Protein AF-A0A7C7CPS0-F1 (afdb_monomer)

Secondary structure (DSSP, 8-state):
---SS-EEEEEE--SS-SHHHHHHHHHHEEEEEEEEEEE--HHHHTSSSHHHHHHHHS-B---STTHHHHHHHHHHHHHHHHHHHTTEEEEEEEEEEETTEEEEEEEEEE-HHHHHTGGGGEEEEEES--HHHHGGGTT-SEEEEETTS---TT-TTEEEEEE-S-SS-HHHHHT--HHHHHHHH---TTT---HHHHHHHHHHHHHHHTTHHHHTTTTT---EEEHHHHHHHHT-SSPPPHHHHHHHHHHTT--EEE--SSSSEEEE---HHHHHHHHTT-

Radius of gyration: 19.71 Å; Cα contacts (8 Å, |Δi|>4): 583; chains: 1; bounding box: 41×65×59 Å

Solvent-accessible surface area (backbone atoms only — not comparable to full-atom values): 14577 Å² total; per-residue (Å²): 134,79,73,95,66,50,42,52,65,51,76,44,79,47,93,28,67,43,68,88,50,49,60,67,50,59,69,45,41,26,66,58,22,41,40,37,42,30,28,44,42,43,51,24,46,23,22,79,32,53,68,62,19,35,75,69,60,65,29,46,41,43,72,56,98,59,13,64,62,50,20,50,21,34,50,49,33,46,51,38,57,49,28,27,79,69,38,14,35,67,44,41,38,42,59,47,62,67,98,64,35,37,38,39,34,26,40,34,33,66,34,59,75,62,17,79,47,51,59,78,41,24,9,34,37,35,44,64,47,52,55,82,78,34,52,87,46,32,83,39,70,52,47,74,45,58,56,87,58,91,71,66,87,85,43,71,46,44,21,28,62,19,38,57,55,53,54,35,29,42,71,63,23,46,63,37,33,45,66,54,47,43,71,76,68,36,79,47,66,91,78,37,77,50,69,68,58,41,52,51,54,39,51,50,56,31,60,77,32,46,41,36,27,57,19,23,71,13,35,79,36,82,43,72,44,48,33,60,57,48,16,66,76,68,68,45,98,58,57,56,57,38,62,54,44,18,52,40,32,39,76,73,75,32,42,38,14,37,36,60,53,96,51,68,19,29,21,27,67,56,45,41,70,53,51,60,54,27,56,76,77,86

Structure (mmCIF, N/CA/C/O backbone):
data_AF-A0A7C7CPS0-F1
#
_entry.id   AF-A0A7C7CPS0-F1
#
loop_
_atom_site.group_PDB
_atom_site.id
_atom_site.type_symbol
_atom_site.label_atom_id
_atom_site.label_alt_id
_atom_site.label_comp_id
_atom_site.label_asym_id
_atom_site.label_entity_id
_atom_site.label_seq_id
_atom_site.pdbx_PDB_ins_code
_atom_site.Cartn_x
_atom_site.Cartn_y
_atom_site.Cartn_z
_atom_site.occupancy
_atom_site.B_iso_or_equiv
_atom_site.auth_seq_id
_atom_site.auth_comp_id
_atom_site.auth_asym_id
_atom_site.auth_atom_id
_atom_site.pdbx_PDB_model_num
ATOM 1 N N . MET A 1 1 ? 7.887 -35.033 4.758 1.00 42.00 1 MET A N 1
ATOM 2 C CA . MET A 1 1 ? 6.565 -35.032 5.415 1.00 42.00 1 MET A CA 1
ATOM 3 C C . MET A 1 1 ? 5.815 -33.818 4.878 1.00 42.00 1 MET A C 1
ATOM 5 O O . MET A 1 1 ? 6.092 -32.711 5.309 1.00 42.00 1 MET A O 1
ATOM 9 N N . ALA A 1 2 ? 4.997 -33.993 3.836 1.00 48.22 2 ALA A N 1
ATOM 10 C CA . ALA A 1 2 ? 4.107 -32.926 3.377 1.00 48.22 2 ALA A CA 1
ATOM 11 C C . ALA A 1 2 ? 2.977 -32.797 4.407 1.00 48.22 2 ALA A C 1
ATOM 13 O O . ALA A 1 2 ? 2.462 -33.820 4.864 1.00 48.22 2 ALA A O 1
ATOM 14 N N . LEU A 1 3 ? 2.651 -31.574 4.827 1.00 56.81 3 LEU A N 1
ATOM 15 C CA . LEU A 1 3 ? 1.575 -31.312 5.786 1.00 56.81 3 LEU A CA 1
ATOM 16 C C . LEU A 1 3 ? 0.282 -32.003 5.318 1.00 56.81 3 LEU A C 1
ATOM 18 O O . LEU A 1 3 ? -0.087 -31.900 4.149 1.00 56.81 3 LEU A O 1
ATOM 22 N N . SER A 1 4 ? -0.415 -32.704 6.219 1.00 62.84 4 SER A N 1
ATOM 23 C CA . SER A 1 4 ? -1.666 -33.409 5.892 1.00 62.84 4 SER A CA 1
ATOM 24 C C . SER A 1 4 ? -2.799 -32.451 5.492 1.00 62.84 4 SER A C 1
ATOM 26 O O . SER A 1 4 ? -3.738 -32.858 4.807 1.00 62.84 4 SER A O 1
ATOM 28 N N . ARG A 1 5 ? -2.700 -31.175 5.898 1.00 76.44 5 ARG A N 1
ATOM 29 C CA . ARG A 1 5 ? -3.542 -30.037 5.498 1.00 76.44 5 ARG A CA 1
ATOM 30 C C . ARG A 1 5 ? -2.700 -28.753 5.515 1.00 76.44 5 ARG A C 1
ATOM 32 O O . ARG A 1 5 ? -1.841 -28.610 6.375 1.00 76.44 5 ARG A O 1
ATOM 39 N N . GLY A 1 6 ? -2.941 -27.835 4.577 1.00 89.12 6 GLY A N 1
ATOM 40 C CA . GLY A 1 6 ? -2.275 -26.523 4.564 1.00 89.12 6 GLY A CA 1
ATOM 41 C C . GLY A 1 6 ? -2.864 -25.546 5.589 1.00 89.12 6 GLY A C 1
ATOM 42 O O . GLY A 1 6 ? -4.001 -25.732 6.032 1.00 89.12 6 GLY A O 1
ATOM 43 N N . TRP A 1 7 ? -2.114 -24.495 5.927 1.00 95.81 7 TRP A N 1
ATOM 44 C CA . TRP A 1 7 ? -2.523 -23.451 6.877 1.00 95.81 7 TRP A CA 1
ATOM 45 C C . TRP A 1 7 ? -3.501 -22.450 6.253 1.00 95.81 7 TRP A C 1
ATOM 47 O O . TRP A 1 7 ? -3.287 -21.999 5.127 1.00 95.81 7 TRP A O 1
ATOM 57 N N . GLN A 1 8 ?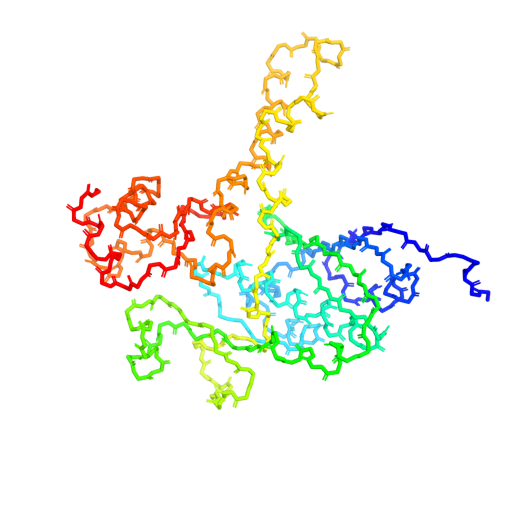 -4.572 -22.100 6.971 1.00 96.38 8 GLN A N 1
ATOM 58 C CA . GLN A 1 8 ? -5.561 -21.105 6.526 1.00 96.38 8 GLN A CA 1
ATOM 59 C C . GLN A 1 8 ? -5.152 -19.669 6.864 1.00 96.38 8 GLN A C 1
ATOM 61 O O . GLN A 1 8 ? -5.654 -18.747 6.232 1.00 96.38 8 GLN A O 1
ATOM 66 N N . TRP A 1 9 ? -4.268 -19.479 7.841 1.00 97.88 9 TRP A N 1
ATOM 67 C CA . TRP A 1 9 ? -3.761 -18.176 8.254 1.00 97.88 9 TRP A CA 1
ATOM 68 C C . TRP A 1 9 ? -2.301 -18.321 8.672 1.00 97.88 9 TRP A C 1
ATOM 70 O O . TRP A 1 9 ? -1.986 -19.216 9.457 1.00 97.88 9 TRP A O 1
ATOM 80 N N . VAL A 1 10 ? -1.417 -17.475 8.149 1.00 98.31 10 VAL A N 1
ATOM 81 C CA . VAL A 1 10 ? -0.007 -17.404 8.564 1.00 98.31 10 VAL A CA 1
ATOM 82 C C . VAL A 1 10 ? 0.406 -15.942 8.676 1.00 98.31 10 VAL A C 1
ATOM 84 O O . VAL A 1 10 ? 0.047 -15.148 7.811 1.00 98.31 10 VAL A O 1
ATOM 87 N N . ASP A 1 11 ? 1.171 -15.610 9.716 1.00 98.31 11 ASP A N 1
ATOM 88 C CA . ASP A 1 11 ? 1.782 -14.292 9.905 1.00 98.31 11 ASP A CA 1
ATOM 89 C C . ASP A 1 11 ? 3.311 -14.401 9.852 1.00 98.31 11 ASP A C 1
ATOM 91 O O . ASP A 1 11 ? 3.912 -15.212 10.561 1.00 98.31 11 ASP A O 1
ATOM 95 N N . ILE A 1 12 ? 3.929 -13.638 8.946 1.00 98.19 12 ILE A N 1
ATOM 96 C CA . ILE A 1 12 ? 5.378 -13.535 8.780 1.00 98.19 12 ILE A CA 1
ATOM 97 C C . ILE A 1 12 ? 5.821 -12.204 9.379 1.00 98.19 12 ILE A C 1
ATOM 99 O O . ILE A 1 12 ? 5.764 -11.176 8.704 1.00 98.19 12 ILE A O 1
ATOM 103 N N . ASP A 1 13 ? 6.343 -12.249 10.605 1.00 97.06 13 ASP A N 1
ATOM 104 C CA . ASP A 1 13 ? 6.840 -11.071 11.324 1.00 97.06 13 ASP A CA 1
ATOM 105 C C . ASP A 1 13 ? 8.314 -11.221 11.744 1.00 97.06 13 ASP A C 1
ATOM 107 O O . ASP A 1 13 ? 8.624 -11.610 12.874 1.00 97.06 13 ASP A O 1
ATOM 111 N N . PRO A 1 14 ? 9.265 -11.009 10.817 1.00 96.88 14 PRO A N 1
ATOM 112 C CA . PRO A 1 14 ? 10.680 -11.149 11.094 1.00 96.88 14 PRO A CA 1
ATOM 113 C C . PRO A 1 14 ? 11.335 -9.801 11.404 1.00 96.88 14 PRO A C 1
ATOM 115 O O . PRO A 1 14 ? 10.913 -8.737 10.950 1.00 96.88 14 PRO A O 1
ATOM 118 N N . PHE A 1 15 ? 12.500 -9.851 12.050 1.00 95.81 15 PHE A N 1
ATOM 119 C CA . PHE A 1 15 ? 13.403 -8.705 12.057 1.00 95.81 15 PHE A CA 1
ATOM 120 C C . PHE A 1 15 ? 14.009 -8.496 10.660 1.00 95.81 15 PHE A C 1
ATOM 122 O O . PHE A 1 15 ? 14.850 -9.267 10.194 1.00 95.81 15 PHE A O 1
ATOM 129 N N . GLY A 1 16 ? 13.608 -7.415 9.997 1.00 96.06 16 GLY A N 1
ATOM 130 C CA . GLY A 1 16 ? 14.104 -6.994 8.696 1.00 96.06 16 GLY A CA 1
ATOM 131 C C . GLY A 1 16 ? 13.196 -7.442 7.557 1.00 96.06 16 GLY A C 1
ATOM 132 O O . GLY A 1 16 ? 12.046 -7.024 7.470 1.00 96.06 16 GLY A O 1
ATOM 133 N N . SER A 1 17 ? 13.748 -8.227 6.632 1.00 97.75 17 SER A N 1
ATOM 134 C CA . SER A 1 17 ? 13.069 -8.593 5.385 1.00 97.75 17 SER A CA 1
ATOM 135 C C . SER A 1 17 ? 12.314 -9.922 5.514 1.00 97.75 17 SER A C 1
ATOM 137 O O . SER A 1 17 ? 12.917 -10.898 5.968 1.00 97.75 17 SER A O 1
ATOM 139 N N . PRO A 1 18 ? 11.065 -10.022 5.023 1.00 98.19 18 PRO A N 1
ATOM 140 C CA . PRO A 1 18 ? 10.305 -11.272 5.010 1.00 98.19 18 PRO A 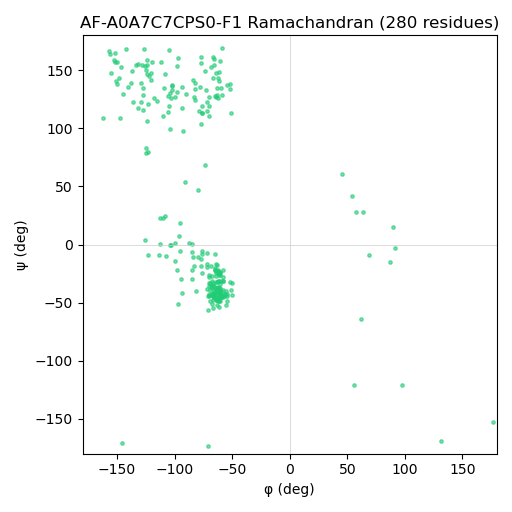CA 1
ATOM 141 C C . PRO A 1 18 ? 10.688 -12.215 3.865 1.00 98.19 18 PRO A C 1
ATOM 143 O O . PRO A 1 18 ? 10.283 -13.377 3.861 1.00 98.19 18 PRO A O 1
ATOM 146 N N . ILE A 1 19 ? 11.484 -11.743 2.896 1.00 98.31 19 ILE A N 1
ATOM 147 C CA . ILE A 1 19 ? 11.827 -12.477 1.668 1.00 98.31 19 ILE A CA 1
ATOM 148 C C . ILE A 1 19 ? 12.319 -13.917 1.916 1.00 98.31 19 ILE A C 1
ATOM 150 O O . ILE A 1 19 ? 11.842 -14.805 1.208 1.00 98.31 19 ILE A O 1
ATOM 154 N N . PRO A 1 20 ? 13.192 -14.207 2.907 1.00 98.12 20 PRO A N 1
ATOM 155 C CA . PRO A 1 20 ? 13.663 -15.574 3.152 1.00 98.12 20 PRO A CA 1
ATOM 156 C C . PRO A 1 20 ? 12.565 -16.576 3.540 1.00 98.12 20 PRO A C 1
ATOM 158 O O . PRO A 1 20 ? 12.753 -17.777 3.372 1.00 98.12 20 PRO A O 1
ATOM 161 N N . PHE A 1 21 ? 11.429 -16.101 4.059 1.00 98.38 21 PHE A N 1
ATOM 162 C CA . PHE A 1 21 ? 10.345 -16.946 4.572 1.00 98.38 21 PHE A CA 1
ATOM 163 C C . PHE A 1 21 ? 9.215 -17.148 3.560 1.00 98.38 21 PHE A C 1
ATOM 165 O O . PHE A 1 21 ? 8.472 -18.126 3.664 1.00 98.38 21 PHE A O 1
ATOM 172 N N . LEU A 1 22 ? 9.090 -16.247 2.577 1.00 98.06 22 LEU A N 1
ATOM 173 C CA . LEU A 1 22 ? 7.951 -16.216 1.658 1.00 98.06 22 LEU A CA 1
ATOM 174 C C . LEU A 1 22 ? 7.746 -17.535 0.913 1.00 98.06 22 LEU A C 1
ATOM 176 O O . LEU A 1 22 ? 6.606 -17.966 0.784 1.00 98.06 22 LEU A O 1
ATOM 180 N N . ASP A 1 23 ? 8.811 -18.175 0.424 1.00 97.88 23 ASP A N 1
ATOM 181 C CA . ASP A 1 23 ? 8.677 -19.390 -0.388 1.00 97.88 23 ASP A CA 1
ATOM 182 C C . ASP A 1 23 ? 8.141 -20.569 0.438 1.00 97.88 23 ASP A C 1
ATOM 184 O O . ASP A 1 23 ? 7.109 -21.151 0.103 1.00 97.88 23 ASP A O 1
ATOM 188 N N . SER A 1 24 ? 8.771 -20.847 1.584 1.00 97.12 24 SER A N 1
ATOM 189 C CA . SER A 1 24 ? 8.359 -21.913 2.505 1.00 97.12 24 SER A CA 1
ATOM 190 C C . SER A 1 24 ? 6.937 -21.709 3.028 1.00 97.12 24 SER A C 1
ATOM 192 O O . SER A 1 24 ? 6.144 -22.653 3.069 1.00 97.12 24 SER A O 1
ATOM 194 N N . VAL A 1 25 ? 6.586 -20.472 3.399 1.00 97.50 25 VAL A N 1
ATOM 195 C CA . VAL A 1 25 ? 5.227 -20.158 3.849 1.00 97.50 25 VAL A CA 1
ATOM 196 C C . VAL A 1 25 ? 4.241 -20.370 2.713 1.00 97.50 25 VAL A C 1
ATOM 198 O O . VAL A 1 25 ? 3.259 -21.084 2.913 1.00 97.50 25 VAL A O 1
ATOM 201 N N . MET A 1 26 ? 4.527 -19.861 1.511 1.00 97.38 26 MET A N 1
ATOM 202 C CA . MET A 1 26 ? 3.656 -20.021 0.349 1.00 97.38 26 MET A CA 1
ATOM 203 C C . MET A 1 26 ? 3.399 -21.496 0.023 1.00 97.38 26 MET A C 1
ATOM 205 O O . MET A 1 26 ? 2.256 -21.851 -0.263 1.00 97.38 26 MET A O 1
ATOM 209 N N . GLN A 1 27 ? 4.399 -22.376 0.136 1.00 96.00 27 GLN A N 1
ATOM 210 C CA . GLN A 1 27 ? 4.220 -23.829 -0.018 1.00 96.00 27 GLN A CA 1
ATOM 211 C C . GLN A 1 27 ? 3.286 -24.426 1.048 1.00 96.00 27 GLN A C 1
ATOM 213 O O . GLN A 1 27 ? 2.484 -25.309 0.745 1.00 96.00 27 GLN A O 1
ATOM 218 N N . SER A 1 28 ? 3.360 -23.929 2.285 1.00 95.75 28 SER A N 1
ATOM 219 C CA . SER A 1 28 ? 2.592 -24.440 3.429 1.00 95.75 28 SER A CA 1
ATOM 220 C C . SER A 1 28 ? 1.116 -24.009 3.457 1.00 95.75 28 SER A C 1
ATOM 222 O O . SER A 1 28 ? 0.302 -24.632 4.147 1.00 95.75 28 SER A O 1
ATOM 224 N N . LEU A 1 29 ? 0.751 -22.953 2.719 1.00 97.06 29 LEU A N 1
ATOM 225 C CA . LEU A 1 29 ? -0.610 -22.409 2.721 1.00 97.06 29 LEU A CA 1
ATOM 226 C C . LEU A 1 29 ? -1.629 -23.373 2.104 1.00 97.06 29 LEU A C 1
ATOM 228 O O . LEU A 1 29 ? -1.379 -24.014 1.076 1.00 97.06 29 LEU A O 1
ATOM 232 N N . ALA A 1 30 ? -2.829 -23.387 2.687 1.00 95.25 30 ALA A N 1
ATOM 233 C CA . ALA A 1 30 ? -4.011 -24.020 2.119 1.00 95.25 30 ALA A CA 1
ATOM 234 C C . ALA A 1 30 ? -4.375 -23.429 0.742 1.00 95.25 30 ALA A C 1
ATOM 236 O O . ALA A 1 30 ? -3.869 -22.393 0.312 1.00 95.25 30 ALA A O 1
ATOM 237 N N . ARG A 1 31 ? -5.306 -24.083 0.030 1.00 93.06 31 ARG A N 1
ATOM 238 C CA . ARG A 1 31 ? -5.786 -23.615 -1.291 1.00 93.06 31 ARG A CA 1
ATOM 239 C C . ARG A 1 31 ? -6.435 -22.230 -1.247 1.00 93.06 31 ARG A C 1
ATOM 241 O O . ARG A 1 31 ? -6.484 -21.576 -2.285 1.00 93.06 31 ARG A O 1
ATOM 248 N N . LYS A 1 32 ? -6.972 -21.853 -0.086 1.00 95.88 32 LYS A N 1
ATOM 249 C CA . LYS A 1 32 ? -7.480 -20.530 0.269 1.00 95.88 32 LYS A CA 1
ATOM 250 C C . LYS A 1 32 ? -6.966 -20.228 1.671 1.00 95.88 32 LYS A C 1
ATOM 252 O O . LYS A 1 32 ? -7.201 -21.038 2.569 1.00 95.88 32 LYS A O 1
ATOM 257 N N . ALA A 1 33 ? -6.248 -19.129 1.830 1.00 97.88 33 ALA A N 1
ATOM 258 C CA . ALA A 1 33 ? -5.652 -18.732 3.096 1.00 97.88 33 ALA A CA 1
ATOM 259 C C . ALA A 1 33 ? -5.517 -17.209 3.176 1.00 97.88 33 ALA A C 1
ATOM 261 O O . ALA A 1 33 ? -5.593 -16.530 2.153 1.00 97.88 33 ALA A O 1
ATOM 262 N N . VAL A 1 34 ? -5.288 -16.691 4.375 1.00 98.50 34 VAL A N 1
ATOM 263 C CA . VAL A 1 34 ? -4.805 -15.332 4.616 1.00 98.50 34 VAL A CA 1
ATOM 264 C C . VAL A 1 34 ? -3.319 -15.408 4.946 1.00 98.50 34 VAL A C 1
ATOM 266 O O . VAL A 1 34 ? -2.873 -16.296 5.676 1.00 98.50 34 VAL A O 1
ATOM 269 N N . LEU A 1 35 ? -2.548 -14.505 4.359 1.00 98.69 35 LEU A N 1
ATOM 270 C CA . LEU A 1 35 ? -1.134 -14.330 4.632 1.00 98.69 35 LEU A CA 1
ATOM 271 C C . LEU A 1 35 ? -0.906 -12.888 5.079 1.00 98.69 35 LEU A C 1
ATOM 273 O O . LEU A 1 35 ? -1.182 -11.953 4.330 1.00 98.69 35 LEU A O 1
ATOM 277 N N . GLU A 1 36 ? -0.375 -12.737 6.281 1.00 98.50 36 GLU A N 1
ATOM 278 C CA . GLU A 1 36 ? 0.115 -11.475 6.820 1.00 98.50 36 GLU A CA 1
ATOM 279 C C . GLU A 1 36 ? 1.632 -11.426 6.618 1.00 98.50 36 GLU A C 1
ATOM 281 O O . GLU A 1 36 ? 2.337 -12.402 6.894 1.00 98.50 36 GLU A O 1
ATOM 286 N N . VAL A 1 37 ? 2.142 -10.318 6.084 1.00 98.62 37 VAL A N 1
ATOM 287 C CA . VAL A 1 37 ? 3.576 -10.133 5.848 1.00 98.62 37 VAL A CA 1
ATOM 288 C C . VAL A 1 37 ? 4.013 -8.782 6.383 1.00 98.62 37 VAL A C 1
ATOM 290 O O . VAL A 1 37 ? 3.608 -7.743 5.859 1.00 98.62 37 VAL A O 1
ATOM 293 N N . THR A 1 38 ? 4.906 -8.812 7.364 1.00 98.25 38 THR A N 1
ATOM 294 C CA . THR A 1 38 ? 5.561 -7.634 7.924 1.00 98.25 38 THR A CA 1
ATOM 295 C C . THR A 1 38 ? 6.986 -7.509 7.386 1.00 98.25 38 THR A C 1
ATOM 297 O O . THR A 1 38 ? 7.737 -8.481 7.283 1.00 98.25 38 THR A O 1
ATOM 300 N N . ALA A 1 39 ? 7.375 -6.287 7.032 1.00 98.12 39 ALA A N 1
ATOM 301 C CA . ALA A 1 39 ? 8.735 -5.923 6.667 1.00 98.12 39 ALA A CA 1
ATOM 302 C C . ALA A 1 39 ? 9.193 -4.727 7.508 1.00 98.12 39 ALA A C 1
ATOM 304 O O . ALA A 1 39 ? 8.660 -3.622 7.379 1.00 98.12 39 ALA A O 1
ATOM 305 N N . THR A 1 40 ? 10.211 -4.929 8.347 1.00 96.75 40 THR A N 1
ATOM 306 C CA . THR A 1 40 ? 10.815 -3.853 9.153 1.00 96.75 40 THR A CA 1
ATOM 307 C C . THR A 1 40 ? 12.046 -3.236 8.483 1.00 96.75 40 THR A C 1
ATOM 309 O O . THR A 1 40 ? 12.561 -2.213 8.932 1.00 96.75 40 THR A O 1
ATOM 312 N N . ASP A 1 41 ? 12.505 -3.776 7.344 1.00 96.38 41 ASP A N 1
ATOM 313 C CA . ASP A 1 41 ? 13.573 -3.185 6.527 1.00 96.38 41 ASP A CA 1
ATOM 314 C C . ASP A 1 41 ? 13.082 -2.031 5.631 1.00 96.38 41 ASP A C 1
ATOM 316 O O . ASP A 1 41 ? 13.441 -1.929 4.456 1.00 96.38 41 ASP A O 1
ATOM 320 N N . VAL A 1 42 ? 12.304 -1.114 6.219 1.00 95.94 42 VAL A N 1
ATOM 321 C CA . VAL A 1 42 ? 11.644 0.022 5.551 1.00 95.94 42 VAL A CA 1
ATOM 322 C C . VAL A 1 42 ? 12.623 0.842 4.710 1.00 95.94 42 VAL A C 1
ATOM 324 O O . VAL A 1 42 ? 12.293 1.213 3.591 1.00 95.94 42 VAL A O 1
ATOM 327 N N . ALA A 1 43 ? 13.854 1.058 5.187 1.00 96.44 43 ALA A N 1
ATOM 328 C CA . ALA A 1 43 ? 14.884 1.790 4.445 1.00 96.44 43 ALA A CA 1
ATOM 329 C C . ALA A 1 43 ? 15.216 1.166 3.076 1.00 96.44 43 ALA A C 1
ATOM 331 O O . ALA A 1 43 ? 15.576 1.888 2.148 1.00 96.44 43 ALA A O 1
ATOM 332 N N . ALA A 1 44 ? 15.109 -0.159 2.930 1.00 97.19 44 ALA A N 1
ATOM 333 C CA . ALA A 1 44 ? 15.220 -0.803 1.628 1.00 97.19 44 ALA A CA 1
ATOM 334 C C . ALA A 1 44 ? 13.981 -0.480 0.783 1.00 97.19 44 ALA A C 1
ATOM 336 O O . ALA A 1 44 ? 14.118 0.105 -0.287 1.00 97.19 44 ALA A O 1
ATOM 337 N N . LEU A 1 45 ? 12.784 -0.790 1.287 1.00 97.38 45 LEU A N 1
ATOM 338 C CA . LEU A 1 45 ? 11.516 -0.660 0.556 1.00 97.38 45 LEU A CA 1
ATOM 339 C C . LEU A 1 45 ? 11.178 0.778 0.121 1.00 97.38 45 LEU A C 1
ATOM 341 O O . LEU A 1 45 ? 10.604 0.962 -0.948 1.00 97.38 45 LEU A O 1
ATOM 345 N N . THR A 1 46 ? 11.585 1.797 0.882 1.00 96.19 46 THR A N 1
ATOM 346 C CA . THR A 1 46 ? 11.388 3.218 0.532 1.00 96.19 46 THR A CA 1
ATOM 347 C C . THR A 1 46 ? 12.469 3.788 -0.390 1.00 96.19 46 THR A C 1
ATOM 349 O O . THR A 1 46 ? 12.354 4.924 -0.845 1.00 96.19 46 THR A O 1
ATOM 352 N N . GLY A 1 47 ? 13.525 3.023 -0.686 1.00 95.81 47 GLY A N 1
ATOM 353 C CA . GLY A 1 47 ? 14.601 3.432 -1.593 1.00 95.81 47 GLY A CA 1
ATOM 354 C C . GLY A 1 47 ? 15.797 4.125 -0.938 1.00 95.81 47 GLY A C 1
ATOM 355 O O . GLY A 1 47 ? 16.790 4.362 -1.623 1.00 95.81 47 GLY A O 1
ATOM 356 N N . SER A 1 48 ? 15.777 4.379 0.376 1.00 96.38 48 SER A N 1
ATOM 357 C CA . SER A 1 48 ? 16.932 4.933 1.112 1.00 96.38 48 SER A CA 1
ATOM 358 C C . SER A 1 48 ? 18.160 4.011 1.092 1.00 96.38 48 SER A C 1
ATOM 360 O O . SER A 1 48 ? 19.291 4.460 1.254 1.00 96.38 48 SER A O 1
ATOM 362 N N . SER A 1 49 ? 17.955 2.706 0.898 1.00 97.25 49 SER A N 1
ATOM 363 C CA . SER A 1 49 ? 18.993 1.677 0.782 1.00 97.25 49 SER A CA 1
ATOM 364 C C . SER A 1 49 ? 18.834 0.889 -0.529 1.00 97.25 49 SER A C 1
ATOM 366 O O . SER A 1 49 ? 18.340 -0.244 -0.519 1.00 97.25 49 SER A O 1
ATOM 368 N N . PRO A 1 50 ? 19.275 1.447 -1.674 1.00 96.19 50 PRO A N 1
ATOM 369 C CA . PRO A 1 50 ? 18.983 0.894 -3.000 1.00 96.19 50 PRO A CA 1
ATOM 370 C C . PRO A 1 50 ? 19.648 -0.463 -3.269 1.00 96.19 50 PRO A C 1
ATOM 372 O O . PRO A 1 50 ? 19.083 -1.304 -3.965 1.00 96.19 50 PRO A O 1
ATOM 375 N N . ALA A 1 51 ? 20.830 -0.725 -2.702 1.00 97.56 51 ALA A N 1
ATOM 376 C CA . ALA A 1 51 ? 21.507 -2.007 -2.896 1.00 97.56 51 ALA A CA 1
ATOM 377 C C . ALA A 1 51 ? 20.781 -3.175 -2.184 1.00 97.56 51 ALA A C 1
ATOM 379 O O . ALA A 1 51 ? 20.529 -4.190 -2.838 1.00 97.56 51 ALA A O 1
ATOM 380 N N . PRO A 1 52 ? 20.391 -3.071 -0.894 1.00 97.81 52 PRO A N 1
ATOM 381 C CA . PRO A 1 52 ? 19.479 -4.034 -0.271 1.00 97.81 52 PRO A CA 1
ATOM 382 C C . PRO A 1 52 ? 18.133 -4.168 -0.986 1.00 97.81 52 PRO A C 1
ATOM 384 O O . PRO A 1 52 ? 17.686 -5.297 -1.184 1.00 97.81 52 PRO A O 1
ATOM 387 N N . LEU A 1 53 ? 17.528 -3.051 -1.411 1.00 98.25 53 LEU A N 1
ATOM 388 C CA . LEU A 1 53 ? 16.268 -3.055 -2.158 1.00 98.25 53 LEU A CA 1
ATOM 389 C C . LEU A 1 53 ? 16.362 -3.933 -3.410 1.00 98.25 53 LEU A C 1
ATOM 391 O O . LEU A 1 53 ? 15.564 -4.853 -3.587 1.00 98.25 53 LEU A O 1
ATOM 395 N N . MET A 1 54 ? 17.386 -3.700 -4.233 1.00 97.81 54 MET A N 1
ATOM 396 C CA . MET A 1 54 ? 17.609 -4.463 -5.457 1.00 97.81 54 MET A CA 1
ATOM 397 C C . MET A 1 54 ? 17.855 -5.949 -5.169 1.00 97.81 54 MET A C 1
ATOM 399 O O . MET A 1 54 ? 17.247 -6.801 -5.808 1.00 97.81 54 MET A O 1
ATOM 403 N N . ARG A 1 55 ? 18.709 -6.286 -4.190 1.00 98.06 55 ARG A N 1
ATOM 404 C CA . ARG A 1 55 ? 19.047 -7.692 -3.891 1.00 98.06 55 ARG A CA 1
ATOM 405 C C . ARG A 1 55 ? 17.879 -8.503 -3.331 1.00 98.06 55 ARG A C 1
ATOM 407 O O . ARG A 1 55 ? 17.818 -9.700 -3.583 1.00 98.06 55 ARG A O 1
ATOM 414 N N . ARG A 1 56 ? 17.009 -7.885 -2.527 1.00 97.94 56 ARG A N 1
ATOM 415 C CA . ARG A 1 56 ? 15.922 -8.584 -1.819 1.00 97.94 56 ARG A CA 1
ATOM 416 C C . ARG A 1 56 ? 14.611 -8.568 -2.597 1.00 97.94 56 ARG A C 1
ATOM 418 O O . ARG A 1 56 ? 13.932 -9.585 -2.652 1.00 97.94 56 ARG A O 1
ATOM 425 N N . TYR A 1 57 ? 14.271 -7.429 -3.196 1.00 98.44 57 TYR A N 1
ATOM 426 C CA . TYR A 1 57 ? 12.964 -7.199 -3.814 1.00 98.44 57 TYR A CA 1
ATOM 427 C C . TYR A 1 57 ? 13.036 -7.047 -5.342 1.00 98.44 57 TYR A C 1
ATOM 429 O O . TYR A 1 57 ? 11.999 -7.025 -5.999 1.00 98.44 57 TYR A O 1
ATOM 437 N N . GLY A 1 58 ? 14.235 -6.945 -5.932 1.00 97.56 58 GLY A N 1
ATOM 438 C CA . GLY A 1 58 ? 14.394 -6.812 -7.385 1.00 97.56 58 GLY A CA 1
ATOM 439 C C . GLY A 1 58 ? 13.794 -5.521 -7.951 1.00 97.56 58 GLY A C 1
ATOM 440 O O . GLY A 1 58 ? 13.355 -5.504 -9.100 1.00 97.56 58 GLY A O 1
ATOM 441 N N . ALA A 1 59 ? 13.735 -4.462 -7.140 1.00 97.88 59 ALA A N 1
ATOM 442 C CA . ALA A 1 59 ? 13.067 -3.208 -7.469 1.00 97.88 59 ALA A CA 1
ATOM 443 C C . ALA A 1 59 ? 13.989 -1.993 -7.285 1.00 97.88 59 ALA A C 1
ATOM 445 O O . ALA A 1 59 ? 15.078 -2.075 -6.712 1.00 97.88 59 ALA A O 1
ATOM 446 N N . ARG A 1 60 ? 13.535 -0.846 -7.786 1.00 97.31 60 ARG A N 1
ATOM 447 C CA . ARG A 1 60 ? 14.078 0.490 -7.524 1.00 97.31 60 ARG A CA 1
ATOM 448 C C . ARG A 1 60 ? 12.972 1.338 -6.911 1.00 97.31 60 ARG A C 1
ATOM 450 O O . ARG A 1 60 ? 11.807 1.148 -7.243 1.00 97.31 60 ARG A O 1
ATOM 457 N N . ALA A 1 61 ? 13.324 2.267 -6.039 1.00 97.56 61 ALA A N 1
ATOM 458 C CA . ALA A 1 61 ? 12.358 3.171 -5.439 1.00 97.56 61 ALA A CA 1
ATOM 459 C C . ALA A 1 61 ? 12.963 4.563 -5.339 1.00 97.56 61 ALA A C 1
ATOM 461 O O . ALA A 1 61 ? 14.118 4.726 -4.936 1.00 97.56 61 ALA A O 1
ATOM 462 N N . ARG A 1 62 ? 12.166 5.558 -5.707 1.00 96.69 62 ARG A N 1
ATOM 463 C CA . ARG A 1 62 ? 12.443 6.952 -5.415 1.00 96.69 62 ARG A CA 1
ATOM 464 C C . ARG A 1 62 ? 11.968 7.248 -3.997 1.00 96.69 62 ARG A C 1
ATOM 466 O O . ARG A 1 62 ? 10.803 7.027 -3.669 1.00 96.69 62 ARG A O 1
ATOM 473 N N . LEU A 1 63 ? 12.879 7.803 -3.205 1.00 96.56 63 LEU A N 1
ATOM 474 C CA . LEU A 1 63 ? 12.580 8.335 -1.885 1.00 96.56 63 LEU A CA 1
ATOM 475 C C . LEU A 1 63 ? 11.893 9.701 -2.031 1.00 96.56 63 LEU A C 1
ATOM 477 O O . LEU A 1 63 ? 12.541 10.698 -2.351 1.00 96.56 63 LEU A O 1
ATOM 481 N 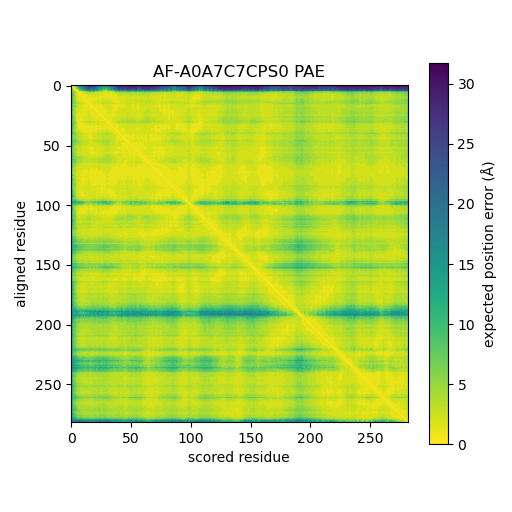N . ASP A 1 64 ? 10.580 9.722 -1.837 1.00 95.12 64 ASP A N 1
ATOM 482 C CA . ASP A 1 64 ? 9.715 10.900 -1.910 1.00 95.12 64 ASP A CA 1
ATOM 483 C C . ASP A 1 64 ? 8.563 10.814 -0.887 1.00 95.12 64 ASP A C 1
ATOM 485 O O . ASP A 1 64 ? 8.561 9.978 0.018 1.00 95.12 64 ASP A O 1
ATOM 489 N N . GLU A 1 65 ? 7.588 11.716 -0.965 1.00 94.00 65 GLU A N 1
ATOM 490 C CA . GLU A 1 65 ? 6.485 11.818 -0.009 1.00 94.00 65 GLU A CA 1
ATOM 491 C C . GLU A 1 65 ? 5.586 10.577 0.063 1.00 94.00 65 GLU A C 1
ATOM 493 O O . GLU A 1 65 ? 5.010 10.307 1.121 1.00 94.00 65 GLU A O 1
ATOM 498 N N . ILE A 1 66 ? 5.518 9.808 -1.024 1.00 95.69 66 ILE A N 1
ATOM 499 C CA . ILE A 1 66 ? 4.728 8.581 -1.164 1.00 95.69 66 ILE A CA 1
ATOM 500 C C . ILE A 1 66 ? 5.626 7.330 -1.189 1.00 95.69 66 ILE A C 1
ATOM 502 O O . ILE A 1 66 ? 5.253 6.275 -1.711 1.00 95.69 66 ILE A O 1
ATOM 506 N N . ALA A 1 67 ? 6.826 7.426 -0.602 1.00 96.56 67 ALA A N 1
ATOM 507 C CA . ALA A 1 67 ? 7.778 6.321 -0.537 1.00 96.56 67 ALA A CA 1
ATOM 508 C C . ALA A 1 67 ? 7.249 5.107 0.243 1.00 96.56 67 ALA A C 1
ATOM 510 O O . ALA A 1 67 ? 7.595 3.981 -0.108 1.00 96.56 67 ALA A O 1
ATOM 511 N N . HIS A 1 68 ? 6.401 5.295 1.264 1.00 97.06 68 HIS A N 1
ATOM 512 C CA . HIS A 1 68 ? 5.808 4.161 1.983 1.00 97.06 68 HIS A CA 1
ATOM 513 C C . HIS A 1 68 ? 4.753 3.438 1.132 1.00 97.06 68 HIS A C 1
ATOM 515 O O . HIS A 1 68 ? 4.759 2.213 1.114 1.00 97.06 68 HIS A O 1
ATOM 521 N N . ASP A 1 69 ? 3.930 4.157 0.351 1.00 97.50 69 ASP A N 1
ATOM 522 C CA . ASP A 1 69 ? 2.996 3.542 -0.616 1.00 97.50 69 ASP A CA 1
ATOM 523 C C . ASP A 1 69 ? 3.775 2.751 -1.683 1.00 97.50 69 ASP A C 1
ATOM 525 O O . ASP A 1 69 ? 3.468 1.593 -1.965 1.00 97.50 69 ASP A O 1
ATOM 529 N N . THR A 1 70 ? 4.889 3.309 -2.174 1.00 98.19 70 THR A N 1
ATOM 530 C CA . THR A 1 70 ? 5.813 2.582 -3.064 1.00 98.19 70 THR A CA 1
ATOM 531 C C . THR A 1 70 ? 6.398 1.340 -2.406 1.00 98.19 70 THR A C 1
ATOM 533 O O . THR A 1 70 ? 6.438 0.282 -3.032 1.00 98.19 70 THR A O 1
ATOM 536 N N . GLY A 1 71 ? 6.814 1.440 -1.144 1.00 98.25 71 GLY A N 1
ATOM 537 C CA . GLY A 1 71 ? 7.322 0.312 -0.373 1.00 98.25 71 GLY A CA 1
ATOM 538 C C . GLY A 1 71 ? 6.289 -0.805 -0.213 1.00 98.25 71 GLY A C 1
ATOM 539 O O . GLY A 1 71 ? 6.619 -1.966 -0.451 1.00 98.25 71 GLY A O 1
ATOM 540 N N . LEU A 1 72 ? 5.033 -0.467 0.104 1.00 98.44 72 LEU A N 1
ATOM 541 C CA . LEU A 1 72 ? 3.924 -1.429 0.173 1.00 98.44 72 LEU A CA 1
ATOM 542 C C . LEU A 1 72 ? 3.706 -2.118 -1.173 1.00 98.44 72 LEU A C 1
ATOM 544 O O . LEU A 1 72 ? 3.611 -3.341 -1.233 1.00 98.44 72 LEU A O 1
ATOM 548 N N . ARG A 1 73 ? 3.708 -1.359 -2.272 1.00 98.69 73 ARG A N 1
ATOM 549 C CA . ARG A 1 73 ? 3.544 -1.910 -3.624 1.00 98.69 73 ARG A CA 1
ATOM 550 C C . ARG A 1 73 ? 4.705 -2.808 -4.047 1.00 98.69 73 ARG A C 1
ATOM 552 O O . ARG A 1 73 ? 4.484 -3.803 -4.735 1.00 98.69 73 ARG A O 1
ATOM 559 N N . ILE A 1 74 ? 5.937 -2.495 -3.647 1.00 98.88 74 ILE A N 1
ATOM 560 C CA . ILE A 1 74 ? 7.101 -3.363 -3.880 1.00 98.88 74 ILE A CA 1
ATOM 561 C C . ILE A 1 74 ? 6.979 -4.650 -3.055 1.00 98.88 74 ILE A C 1
ATOM 563 O O . ILE A 1 74 ? 7.229 -5.736 -3.581 1.00 98.88 74 ILE A O 1
ATOM 567 N N . LEU A 1 75 ? 6.554 -4.556 -1.791 1.00 98.81 75 LEU A N 1
ATOM 568 C CA . LEU A 1 75 ? 6.316 -5.727 -0.950 1.00 98.81 75 LEU A CA 1
ATOM 569 C C . LEU A 1 75 ? 5.219 -6.621 -1.551 1.00 98.81 75 LEU A C 1
ATOM 571 O O . LEU A 1 75 ? 5.456 -7.812 -1.747 1.00 98.81 75 LEU A O 1
ATOM 575 N N . LEU A 1 76 ? 4.078 -6.045 -1.948 1.00 98.88 76 LEU A N 1
ATOM 576 C CA . LEU A 1 76 ? 2.999 -6.749 -2.651 1.00 98.88 76 LEU A CA 1
ATOM 577 C C . LEU A 1 76 ? 3.489 -7.422 -3.936 1.00 98.88 76 LEU A C 1
ATOM 579 O O . LEU A 1 76 ? 3.176 -8.588 -4.158 1.00 98.88 76 LEU A O 1
ATOM 583 N N . ALA A 1 77 ? 4.304 -6.747 -4.754 1.00 98.81 77 ALA A N 1
ATOM 584 C CA . ALA A 1 77 ? 4.875 -7.343 -5.963 1.00 98.81 77 ALA A CA 1
ATOM 585 C C . ALA A 1 77 ? 5.744 -8.570 -5.653 1.00 98.81 77 ALA A C 1
ATOM 587 O O . ALA A 1 77 ? 5.677 -9.577 -6.363 1.00 98.81 77 ALA A O 1
ATOM 588 N N . SER A 1 78 ? 6.538 -8.516 -4.583 1.00 98.69 78 SER A N 1
ATOM 589 C CA . SER A 1 78 ? 7.348 -9.651 -4.133 1.00 98.69 78 SER A CA 1
ATOM 590 C C . SER A 1 78 ? 6.495 -10.817 -3.634 1.00 98.69 78 SER A C 1
ATOM 592 O O . SER A 1 78 ? 6.773 -11.965 -3.992 1.00 98.69 78 SER A O 1
ATOM 594 N N . VAL A 1 79 ? 5.430 -10.547 -2.870 1.00 98.81 79 VAL A N 1
ATOM 595 C CA . VAL A 1 79 ? 4.488 -11.586 -2.423 1.00 98.81 79 VAL A CA 1
ATOM 596 C C . VAL A 1 79 ? 3.727 -12.177 -3.617 1.00 98.81 79 VAL A C 1
ATOM 598 O O . VAL A 1 79 ? 3.647 -13.399 -3.728 1.00 98.81 79 VAL A O 1
ATOM 601 N N . ALA A 1 80 ? 3.248 -11.352 -4.553 1.00 98.75 80 ALA A N 1
ATOM 602 C CA . ALA A 1 80 ? 2.529 -11.782 -5.753 1.00 98.75 80 ALA A CA 1
ATOM 603 C C . ALA A 1 80 ? 3.386 -12.688 -6.642 1.00 98.75 80 ALA A C 1
ATOM 605 O O . ALA A 1 80 ? 2.962 -13.780 -7.018 1.00 98.75 80 ALA A O 1
ATOM 606 N N . ARG A 1 81 ? 4.630 -12.277 -6.928 1.00 98.62 81 ARG A N 1
ATOM 607 C CA . ARG A 1 81 ? 5.589 -13.094 -7.686 1.00 98.62 81 ARG A CA 1
ATOM 608 C C . ARG A 1 81 ? 5.922 -14.396 -6.971 1.00 98.62 81 ARG A C 1
ATOM 610 O O . ARG A 1 81 ? 6.128 -15.407 -7.635 1.00 98.62 81 ARG A O 1
ATOM 617 N N . CYS A 1 82 ? 6.006 -14.382 -5.638 1.00 98.56 82 CYS A N 1
ATOM 618 C CA . CYS A 1 82 ? 6.169 -15.607 -4.864 1.00 98.56 82 CYS A CA 1
ATOM 619 C C . CYS A 1 82 ? 4.959 -16.525 -5.043 1.00 98.56 82 CYS A C 1
ATOM 621 O O . CYS A 1 82 ? 5.131 -17.667 -5.451 1.00 98.56 82 CYS A O 1
ATOM 623 N N . ALA A 1 83 ? 3.745 -16.013 -4.832 1.00 98.56 83 ALA A N 1
ATOM 624 C CA . ALA A 1 83 ? 2.510 -16.775 -4.991 1.00 98.56 83 ALA A CA 1
ATOM 625 C C . ALA A 1 83 ? 2.403 -17.413 -6.383 1.00 98.56 83 ALA A C 1
ATOM 627 O O . ALA A 1 83 ? 2.107 -18.604 -6.481 1.00 98.56 83 ALA A O 1
ATOM 628 N N . ALA A 1 84 ? 2.734 -16.661 -7.436 1.00 98.50 84 ALA A N 1
ATOM 629 C CA . ALA A 1 84 ? 2.652 -17.133 -8.813 1.00 98.50 84 ALA A CA 1
ATOM 630 C C . ALA A 1 84 ? 3.547 -18.353 -9.087 1.00 98.50 84 ALA A C 1
ATOM 632 O O . ALA A 1 84 ? 3.114 -19.280 -9.766 1.00 98.50 84 ALA A O 1
ATOM 633 N N . ARG A 1 85 ? 4.752 -18.420 -8.493 1.00 97.94 85 ARG A N 1
ATOM 634 C CA . ARG A 1 85 ? 5.632 -19.607 -8.586 1.00 97.94 85 ARG A CA 1
ATOM 635 C C . ARG A 1 85 ? 5.036 -20.864 -7.942 1.00 97.94 85 ARG A C 1
ATOM 637 O O . ARG A 1 85 ? 5.510 -21.961 -8.212 1.00 97.94 85 ARG A O 1
ATOM 644 N N . HIS A 1 86 ? 4.021 -20.696 -7.097 1.00 97.44 86 HIS A N 1
ATOM 645 C CA . HIS A 1 86 ? 3.309 -21.756 -6.380 1.00 97.44 86 HIS A CA 1
ATOM 646 C C . HIS A 1 86 ? 1.875 -21.957 -6.900 1.00 97.44 86 HIS A C 1
ATOM 648 O O . HIS A 1 86 ? 1.022 -22.453 -6.158 1.00 97.44 86 HIS A O 1
ATOM 654 N N . ASP A 1 87 ? 1.589 -21.557 -8.146 1.00 97.81 87 ASP A N 1
ATOM 655 C CA . ASP A 1 87 ? 0.264 -21.625 -8.790 1.00 97.81 87 ASP A CA 1
ATOM 656 C C . ASP A 1 87 ? -0.839 -20.869 -8.026 1.00 97.81 87 ASP A C 1
ATOM 658 O O . ASP A 1 87 ? -2.022 -21.243 -8.035 1.00 97.81 87 ASP A O 1
ATOM 662 N N . LYS A 1 88 ? -0.448 -19.833 -7.284 1.00 98.31 88 LYS A N 1
ATOM 663 C CA . LYS A 1 88 ? -1.326 -19.040 -6.426 1.00 98.31 88 LYS A CA 1
ATOM 664 C C . LYS A 1 88 ? -1.329 -17.584 -6.866 1.00 98.31 88 LYS A C 1
ATOM 666 O O . LYS A 1 88 ? -0.387 -17.082 -7.467 1.00 98.31 88 LYS A O 1
ATOM 671 N N . VAL A 1 89 ? -2.398 -16.894 -6.504 1.00 98.31 89 VAL A N 1
ATOM 672 C CA . VAL A 1 89 ? -2.520 -15.444 -6.632 1.00 98.31 89 VAL A CA 1
ATOM 673 C C . VAL A 1 89 ? -2.834 -14.826 -5.287 1.00 98.31 89 VAL A C 1
ATOM 675 O O . VAL A 1 89 ? -3.324 -15.514 -4.384 1.00 98.31 89 VAL A O 1
ATOM 678 N N . ILE A 1 90 ? -2.543 -13.535 -5.178 1.00 98.62 90 ILE A N 1
ATOM 679 C CA . ILE A 1 90 ? -2.879 -12.726 -4.016 1.00 98.62 90 ILE A CA 1
ATOM 680 C C . ILE A 1 90 ? -4.000 -11.749 -4.352 1.00 98.62 90 ILE A C 1
ATOM 682 O O . ILE A 1 90 ? -4.077 -11.238 -5.467 1.00 98.62 90 ILE A O 1
ATOM 686 N N . GLU A 1 91 ? -4.826 -11.473 -3.359 1.00 98.25 91 GLU A N 1
ATOM 687 C CA . GLU A 1 91 ? -5.820 -10.408 -3.338 1.00 98.25 91 GLU A CA 1
ATOM 688 C C . GLU A 1 91 ? -5.511 -9.562 -2.098 1.00 98.25 91 GLU A C 1
ATOM 690 O O . GLU A 1 91 ? -5.690 -10.053 -0.976 1.00 98.25 91 GLU A O 1
ATOM 695 N N . PRO A 1 92 ? -4.954 -8.349 -2.260 1.00 98.38 92 PRO A N 1
ATOM 696 C CA . PRO A 1 92 ? -4.667 -7.473 -1.130 1.00 98.38 92 PRO A CA 1
ATOM 697 C C . PRO A 1 92 ? -5.934 -7.152 -0.338 1.00 98.38 92 PRO A C 1
ATOM 699 O O . PRO A 1 92 ? -6.939 -6.755 -0.913 1.00 98.38 92 PRO A O 1
ATOM 702 N N . LEU A 1 93 ? -5.879 -7.346 0.979 1.00 98.31 93 LEU A N 1
ATOM 703 C CA . LEU A 1 93 ? -6.970 -7.053 1.908 1.00 98.31 93 LEU A CA 1
ATOM 704 C C . LEU A 1 93 ? -6.761 -5.692 2.551 1.00 98.31 93 LEU A C 1
ATOM 706 O O . LEU A 1 93 ? -7.657 -4.859 2.535 1.00 98.31 93 LEU A O 1
ATOM 710 N N . ILE A 1 94 ? -5.568 -5.467 3.097 1.00 96.62 94 ILE A N 1
ATOM 711 C CA . ILE A 1 94 ? -5.163 -4.210 3.719 1.00 96.62 94 ILE A CA 1
ATOM 712 C C . ILE A 1 94 ? -3.645 -4.081 3.549 1.00 96.62 94 ILE A C 1
ATOM 714 O O . ILE A 1 94 ? -2.915 -5.065 3.679 1.00 96.62 94 ILE A O 1
ATOM 718 N N . SER A 1 95 ? -3.162 -2.871 3.276 1.00 96.69 95 SER A N 1
ATOM 719 C CA . SER A 1 95 ? -1.735 -2.543 3.285 1.00 96.69 95 SER A CA 1
ATOM 720 C C . SER A 1 95 ? -1.513 -1.304 4.143 1.00 96.69 95 SER A C 1
ATOM 722 O O . SER A 1 95 ? -2.089 -0.260 3.853 1.00 96.69 95 SER A O 1
ATOM 724 N N . THR A 1 96 ? -0.680 -1.397 5.178 1.00 94.56 96 THR A N 1
ATOM 725 C CA . THR A 1 96 ? -0.442 -0.294 6.118 1.00 94.56 96 THR A CA 1
ATOM 726 C C . THR A 1 96 ? 1.034 -0.075 6.400 1.00 94.56 96 THR A C 1
ATOM 728 O O . THR A 1 96 ? 1.876 -0.969 6.307 1.00 94.56 96 THR A O 1
ATOM 731 N N . TRP A 1 97 ? 1.349 1.157 6.780 1.00 92.56 97 TRP A N 1
ATOM 732 C CA . TRP A 1 97 ? 2.615 1.519 7.392 1.00 92.56 97 TRP A CA 1
ATOM 733 C C . TRP A 1 97 ? 2.333 2.045 8.795 1.00 92.56 97 TRP A C 1
ATOM 735 O O . TRP A 1 97 ? 1.556 2.987 8.943 1.00 92.56 97 TRP A O 1
ATOM 745 N N . ASP A 1 98 ? 2.989 1.476 9.802 1.00 86.00 98 ASP A N 1
ATOM 746 C CA . ASP A 1 98 ? 2.921 1.966 11.180 1.00 86.00 98 ASP A CA 1
ATOM 747 C C . ASP A 1 98 ? 4.331 2.241 11.700 1.00 86.00 98 ASP A C 1
ATOM 749 O O . ASP A 1 98 ? 4.960 1.406 12.355 1.00 86.00 98 ASP A O 1
ATOM 753 N N . SER A 1 99 ? 4.840 3.429 11.360 1.00 83.38 99 SER A N 1
ATOM 754 C CA . SER A 1 99 ? 6.111 4.014 11.815 1.00 83.38 99 SER A CA 1
ATOM 755 C C . SER A 1 99 ? 7.376 3.223 11.441 1.00 83.38 99 SER A C 1
ATOM 757 O O . SER A 1 99 ? 8.229 3.699 10.691 1.00 83.38 99 SER A O 1
ATOM 759 N N . HIS A 1 100 ? 7.519 2.010 11.962 1.00 83.94 100 HIS A N 1
ATOM 760 C CA . HIS A 1 100 ? 8.725 1.187 11.905 1.00 83.94 100 HIS A CA 1
ATOM 761 C C . HIS A 1 100 ? 8.619 -0.004 10.953 1.00 83.94 100 HIS A C 1
ATOM 763 O O . HIS A 1 100 ? 9.630 -0.654 10.687 1.00 83.94 100 HIS A O 1
ATOM 769 N N . HIS A 1 101 ? 7.426 -0.303 10.441 1.00 93.06 101 HIS A N 1
ATOM 770 C CA . HIS A 1 101 ? 7.211 -1.464 9.590 1.00 93.06 101 HIS A CA 1
ATOM 771 C C . HIS A 1 101 ? 6.146 -1.215 8.523 1.00 93.06 101 HIS A C 1
ATOM 773 O O . HIS A 1 101 ? 5.257 -0.377 8.674 1.00 93.06 101 HIS A O 1
ATOM 779 N N . LEU A 1 102 ? 6.284 -1.944 7.420 1.00 97.00 102 LEU A N 1
ATOM 780 C CA . LEU A 1 102 ? 5.284 -2.072 6.369 1.00 97.00 102 LEU A CA 1
ATOM 781 C C . LEU A 1 102 ? 4.596 -3.422 6.550 1.00 97.00 102 LEU A C 1
ATOM 783 O O . LEU A 1 102 ? 5.284 -4.430 6.716 1.00 97.00 102 LEU A O 1
ATOM 787 N N . ARG A 1 103 ? 3.266 -3.447 6.505 1.00 97.19 103 ARG A N 1
ATOM 788 C CA . ARG A 1 103 ? 2.463 -4.660 6.657 1.00 97.19 103 ARG A CA 1
ATOM 789 C C . ARG A 1 103 ? 1.496 -4.800 5.494 1.00 97.19 103 ARG A C 1
ATOM 791 O O . ARG A 1 103 ? 0.843 -3.835 5.105 1.00 97.19 103 ARG A O 1
ATOM 798 N N . VAL A 1 104 ? 1.408 -6.006 4.943 1.00 98.38 104 VAL A N 1
ATOM 799 C CA . VAL A 1 104 ? 0.407 -6.359 3.932 1.00 98.38 104 VAL A CA 1
ATOM 800 C C . VAL A 1 104 ? -0.342 -7.614 4.361 1.00 98.38 104 VAL A C 1
ATOM 802 O O . VAL A 1 104 ? 0.265 -8.634 4.688 1.00 98.38 104 VAL A O 1
ATOM 805 N N . SER A 1 105 ? -1.663 -7.528 4.336 1.00 98.50 105 SER A N 1
ATOM 806 C CA . SER A 1 105 ? -2.597 -8.621 4.584 1.00 98.50 105 SER A CA 1
ATOM 807 C C . SER A 1 105 ? -3.165 -9.039 3.239 1.00 98.50 105 SER A C 1
ATOM 809 O O . SER A 1 105 ? -3.769 -8.220 2.546 1.00 98.50 105 SER A O 1
ATOM 811 N N . VAL A 1 106 ? -2.964 -10.287 2.822 1.00 98.75 106 VAL A N 1
ATOM 812 C CA . VAL A 1 106 ? -3.417 -10.759 1.508 1.00 98.75 106 VAL A CA 1
ATOM 813 C C . VAL A 1 106 ? -4.204 -12.054 1.625 1.00 98.75 106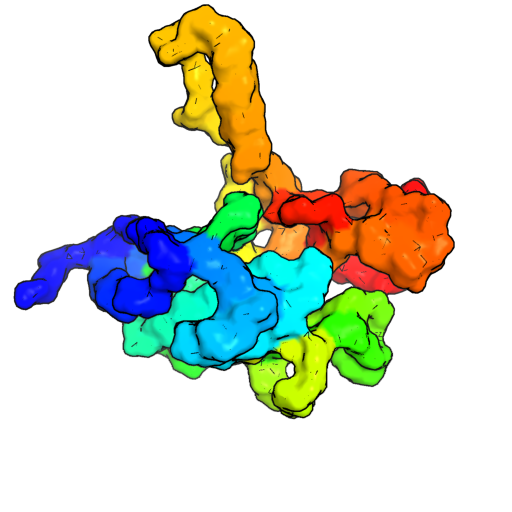 VAL A C 1
ATOM 815 O O . VAL A 1 106 ? -3.824 -12.977 2.346 1.00 98.75 106 VAL A O 1
ATOM 818 N N . ARG A 1 107 ? -5.286 -12.172 0.857 1.00 98.56 107 ARG A N 1
ATOM 819 C CA . ARG A 1 107 ? -5.934 -13.458 0.620 1.00 98.56 107 ARG A CA 1
ATOM 820 C C . ARG A 1 107 ? -5.186 -14.170 -0.495 1.00 98.56 107 ARG A C 1
ATOM 822 O O . ARG A 1 107 ? -5.019 -13.646 -1.589 1.00 98.56 107 ARG A O 1
ATOM 829 N N . VAL A 1 108 ? -4.735 -15.383 -0.218 1.00 98.44 108 VAL A N 1
ATOM 830 C CA . VAL A 1 108 ? -4.040 -16.243 -1.171 1.00 98.44 108 VAL A CA 1
ATOM 831 C C . VAL A 1 108 ? -4.997 -17.320 -1.652 1.00 98.44 108 VAL A C 1
ATOM 833 O O . VAL A 1 108 ? -5.617 -18.015 -0.841 1.00 98.44 108 VAL A O 1
ATOM 836 N N . ARG A 1 109 ? -5.095 -17.513 -2.969 1.00 97.62 109 ARG A N 1
ATOM 837 C CA . ARG A 1 109 ? -5.873 -18.614 -3.555 1.00 97.62 109 ARG A CA 1
ATOM 838 C C . ARG A 1 109 ? -5.146 -19.301 -4.701 1.00 97.62 109 ARG A C 1
ATOM 840 O O . ARG A 1 109 ? -4.402 -18.665 -5.439 1.00 97.62 109 ARG A O 1
ATOM 847 N N . LYS A 1 110 ? -5.397 -20.600 -4.887 1.00 95.88 110 LYS A N 1
ATOM 848 C CA . LYS A 1 110 ? -4.890 -21.349 -6.050 1.00 95.88 110 LYS A CA 1
ATOM 849 C C . LYS A 1 110 ? -5.603 -20.901 -7.333 1.00 95.88 110 LYS A C 1
ATOM 851 O O . LYS A 1 110 ? -6.833 -20.930 -7.376 1.00 95.88 110 LYS A O 1
ATOM 856 N N . SER A 1 111 ? -4.842 -20.528 -8.360 1.00 96.56 111 SER A N 1
ATOM 857 C CA . SER A 1 111 ? -5.341 -20.175 -9.695 1.00 96.56 111 SER A CA 1
ATOM 858 C C . SER A 1 111 ? -4.190 -20.230 -10.697 1.00 96.56 111 SER A C 1
ATOM 860 O O . SER A 1 111 ? -3.315 -19.374 -10.642 1.00 96.56 111 SER A O 1
ATOM 862 N N . LEU A 1 112 ? -4.184 -21.222 -11.592 1.00 96.25 112 LEU A N 1
ATOM 863 C CA . LEU A 1 112 ? -3.119 -21.381 -12.591 1.00 96.25 112 LEU A CA 1
ATOM 864 C C . LEU A 1 112 ? -3.142 -20.226 -13.597 1.00 96.25 112 LEU A C 1
ATOM 866 O O . LEU A 1 112 ? -2.166 -19.493 -13.708 1.00 96.25 112 LEU A O 1
ATOM 870 N N . ASP A 1 113 ? -4.293 -20.004 -14.234 1.00 97.12 113 ASP A N 1
ATOM 871 C CA . ASP A 1 113 ? -4.446 -18.992 -15.285 1.00 97.12 113 ASP A CA 1
ATOM 872 C C . ASP A 1 113 ? -4.103 -17.588 -14.776 1.00 97.12 113 ASP A C 1
ATOM 874 O O . ASP A 1 113 ? -3.343 -16.855 -15.403 1.00 97.12 113 ASP A O 1
ATOM 878 N N . SER A 1 114 ? -4.608 -17.228 -13.589 1.00 95.94 114 SER A N 1
ATOM 879 C CA . SER A 1 114 ? -4.320 -15.924 -12.982 1.00 95.94 114 SER A CA 1
ATOM 880 C C . SER A 1 114 ? -2.859 -15.797 -12.526 1.00 95.94 114 SER A C 1
ATOM 882 O O . SER A 1 114 ? -2.307 -14.702 -12.576 1.00 95.94 114 SER A O 1
ATOM 884 N N . ALA A 1 115 ? -2.222 -16.890 -12.085 1.00 97.12 115 ALA A N 1
ATOM 885 C CA . ALA A 1 115 ? -0.807 -16.883 -11.713 1.00 97.12 115 ALA A CA 1
ATOM 886 C C . ALA A 1 115 ? 0.097 -16.663 -12.936 1.00 97.12 115 ALA A C 1
ATOM 888 O O . ALA A 1 115 ? 1.082 -15.931 -12.841 1.00 97.12 115 ALA A O 1
ATOM 889 N N . SER A 1 116 ? -0.263 -17.224 -14.096 1.00 97.56 116 SER A N 1
ATOM 890 C CA . SER A 1 116 ? 0.479 -17.044 -15.352 1.00 97.56 116 SER A CA 1
ATOM 891 C C . SER A 1 116 ? 0.473 -15.604 -15.876 1.00 97.56 116 SER A C 1
ATOM 893 O O . SER A 1 116 ? 1.354 -15.244 -16.648 1.00 97.56 116 SER A O 1
ATOM 895 N N . ILE A 1 117 ? -0.476 -14.773 -15.437 1.00 97.00 117 ILE A N 1
ATOM 896 C CA . ILE A 1 117 ? -0.605 -13.362 -15.836 1.00 97.00 117 ILE A CA 1
ATOM 897 C C . ILE A 1 117 ? -0.327 -12.393 -14.680 1.00 97.00 117 ILE A C 1
ATOM 899 O O . ILE A 1 117 ? -0.771 -11.247 -14.713 1.00 97.00 117 ILE A O 1
ATOM 903 N N . VAL A 1 118 ? 0.424 -12.821 -13.653 1.00 97.44 118 VAL A N 1
ATOM 904 C CA . VAL A 1 118 ? 0.752 -11.981 -12.483 1.00 97.44 118 VAL A CA 1
ATOM 905 C C . VAL A 1 118 ? 1.341 -10.620 -12.877 1.00 97.44 118 VAL A C 1
ATOM 907 O O . VAL A 1 118 ? 1.078 -9.620 -12.214 1.00 97.44 118 VAL A O 1
ATOM 910 N N . GLU A 1 119 ? 2.081 -10.571 -13.987 1.00 96.69 119 GLU A N 1
ATOM 911 C CA . GLU A 1 119 ? 2.716 -9.368 -14.528 1.00 96.69 119 GLU A CA 1
ATOM 912 C C . GLU A 1 119 ? 1.727 -8.262 -14.909 1.00 96.69 119 GLU A C 1
ATOM 914 O O . GLU A 1 119 ? 2.102 -7.096 -14.851 1.00 96.69 119 GLU A O 1
ATOM 919 N N . GLN A 1 120 ? 0.462 -8.589 -15.201 1.00 97.31 120 GLN A N 1
ATOM 920 C CA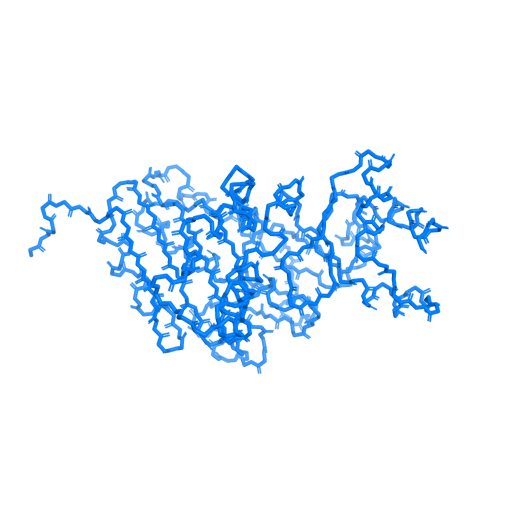 . GLN A 1 120 ? -0.582 -7.591 -15.480 1.00 97.31 120 GLN A C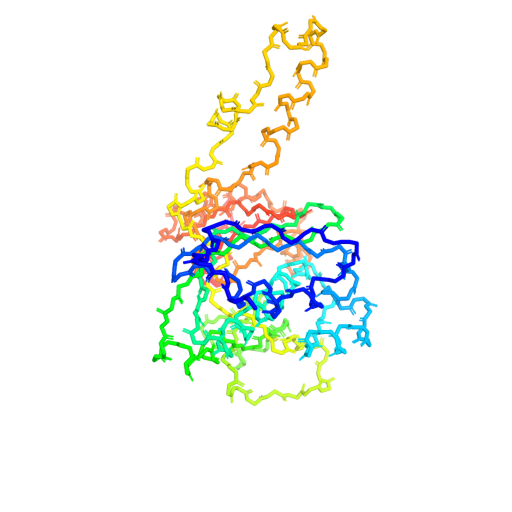A 1
ATOM 921 C C . GLN A 1 120 ? -0.907 -6.708 -14.267 1.00 97.31 120 GLN A C 1
ATOM 923 O O . GLN A 1 120 ? -1.404 -5.599 -14.427 1.00 97.31 120 GLN A O 1
ATOM 928 N N . ASN A 1 121 ? -0.608 -7.182 -13.054 1.00 97.62 121 ASN A N 1
ATOM 929 C CA . ASN A 1 121 ? -0.765 -6.410 -11.819 1.00 97.62 121 ASN A CA 1
ATOM 930 C C . ASN A 1 121 ? 0.541 -5.738 -11.378 1.00 97.62 121 ASN A C 1
ATOM 932 O O . ASN A 1 121 ? 0.631 -5.212 -10.264 1.00 97.62 121 ASN A O 1
ATOM 936 N N . LEU A 1 122 ? 1.578 -5.809 -12.213 1.00 98.56 122 LEU A N 1
ATOM 937 C CA . LEU A 1 122 ? 2.874 -5.211 -11.961 1.00 98.56 122 LEU A CA 1
ATOM 938 C C . LEU A 1 122 ? 3.117 -4.065 -12.937 1.00 98.56 122 LEU A C 1
ATOM 940 O O . LEU A 1 122 ? 2.568 -4.004 -14.035 1.00 98.56 122 LEU A O 1
ATOM 944 N N . GLY A 1 123 ? 4.002 -3.164 -12.540 1.00 98.31 123 GLY A N 1
ATOM 945 C CA . GLY A 1 123 ? 4.372 -2.049 -13.383 1.00 98.31 123 GLY A CA 1
ATOM 946 C C . GLY A 1 123 ? 5.329 -1.092 -12.714 1.00 98.31 123 GLY A C 1
ATOM 947 O O . GLY A 1 123 ? 6.110 -1.476 -11.837 1.00 98.31 123 GLY A O 1
ATOM 948 N N . TRP A 1 124 ? 5.263 0.158 -13.143 1.00 98.38 124 TRP A N 1
ATOM 949 C CA . TRP A 1 124 ? 6.174 1.214 -12.737 1.00 98.38 124 TRP A CA 1
ATOM 950 C C . TRP A 1 124 ? 5.397 2.380 -12.146 1.00 98.38 124 TRP A C 1
ATOM 952 O O . TRP A 1 124 ? 4.295 2.691 -12.588 1.00 98.38 124 TRP A O 1
ATOM 962 N N . ARG A 1 125 ? 5.991 3.062 -11.170 1.00 98.06 125 ARG A N 1
ATOM 963 C CA . ARG A 1 125 ? 5.561 4.397 -10.753 1.00 98.06 125 ARG A CA 1
ATOM 964 C C . ARG A 1 125 ? 6.482 5.422 -11.394 1.00 98.06 125 ARG A C 1
ATOM 966 O O . ARG A 1 125 ? 7.694 5.338 -11.195 1.00 98.06 125 ARG A O 1
ATOM 973 N N . ILE A 1 126 ? 5.916 6.403 -12.086 1.00 97.69 126 ILE A N 1
ATOM 974 C CA . ILE A 1 126 ? 6.651 7.567 -12.593 1.00 97.69 126 ILE A CA 1
ATOM 975 C C . ILE A 1 126 ? 6.281 8.762 -11.717 1.00 97.69 126 ILE A C 1
ATOM 977 O O . ILE A 1 126 ? 5.124 9.171 -11.691 1.00 97.69 126 ILE A O 1
ATOM 981 N N . ALA A 1 127 ? 7.245 9.294 -10.965 1.00 97.06 127 ALA A N 1
ATOM 982 C CA . ALA A 1 127 ? 7.063 10.509 -10.172 1.00 97.06 127 ALA A CA 1
ATOM 983 C C . ALA A 1 127 ? 7.248 11.760 -11.040 1.00 97.06 127 ALA A C 1
ATOM 985 O O . ALA A 1 127 ? 8.185 11.820 -11.832 1.00 97.06 127 ALA A O 1
ATOM 986 N N . ASN A 1 128 ? 6.408 12.777 -10.846 1.00 94.38 128 ASN A N 1
ATOM 987 C CA . ASN A 1 128 ? 6.365 13.993 -11.665 1.00 94.38 128 ASN A CA 1
ATOM 988 C C . ASN A 1 128 ? 6.429 13.671 -13.172 1.00 94.38 128 ASN A C 1
ATOM 990 O O . ASN A 1 128 ? 7.409 14.029 -13.841 1.00 94.38 128 ASN A O 1
ATOM 994 N N . PRO A 1 129 ? 5.440 12.920 -13.688 1.00 95.44 129 PRO A N 1
ATOM 995 C CA . PRO A 1 129 ? 5.379 12.615 -15.107 1.00 95.44 129 PRO A CA 1
ATOM 996 C C . PRO A 1 129 ? 5.176 13.905 -15.909 1.00 95.44 129 PRO A C 1
ATOM 998 O O . PRO A 1 129 ? 4.532 14.850 -15.450 1.00 95.44 129 PRO A O 1
ATOM 1001 N N . SER A 1 130 ? 5.738 13.936 -17.111 1.00 94.19 130 SER A N 1
ATOM 1002 C CA . SER A 1 130 ? 5.363 14.911 -18.133 1.00 94.19 130 SER A CA 1
ATOM 1003 C C . SER A 1 130 ? 3.921 14.679 -18.585 1.00 94.19 130 SER A C 1
ATOM 1005 O O . SER A 1 130 ? 3.403 13.569 -18.461 1.00 94.19 130 SER A O 1
ATOM 1007 N N . ASP A 1 131 ? 3.289 15.692 -19.174 1.00 93.00 131 ASP A N 1
ATOM 1008 C CA . ASP A 1 131 ? 1.915 15.568 -19.683 1.00 93.00 131 ASP A CA 1
ATOM 1009 C C . ASP A 1 131 ? 1.786 14.443 -20.725 1.00 93.00 131 ASP A C 1
ATOM 1011 O O . ASP A 1 131 ? 0.770 13.755 -20.782 1.00 93.00 131 ASP A O 1
ATOM 1015 N N . VAL A 1 132 ? 2.852 14.190 -21.496 1.00 93.38 132 VAL A N 1
ATOM 1016 C CA . VAL A 1 132 ? 2.914 13.084 -22.466 1.00 93.38 132 VAL A CA 1
ATOM 1017 C C . VAL A 1 132 ? 2.934 11.721 -21.771 1.00 93.38 132 VAL A C 1
ATOM 1019 O O . VAL A 1 132 ? 2.238 10.811 -22.204 1.00 93.38 132 VAL A O 1
ATOM 1022 N N . GLU A 1 133 ? 3.716 11.568 -20.698 1.00 94.50 133 GLU A N 1
ATOM 1023 C CA . GLU A 1 133 ? 3.757 10.324 -19.914 1.00 94.50 133 GLU A CA 1
ATOM 1024 C C . GLU A 1 133 ? 2.436 10.088 -19.167 1.00 94.50 133 GLU A C 1
ATOM 1026 O O . GLU A 1 133 ? 2.016 8.946 -19.000 1.00 94.50 133 GLU A O 1
ATOM 1031 N N . ALA A 1 134 ? 1.796 11.161 -18.700 1.00 92.38 134 ALA A N 1
ATOM 1032 C CA . ALA A 1 134 ? 0.622 11.099 -17.842 1.00 92.38 134 ALA A CA 1
ATOM 1033 C C . ALA A 1 134 ? -0.705 10.943 -18.596 1.00 92.38 134 ALA A C 1
ATOM 1035 O O . ALA A 1 134 ? -1.639 10.350 -18.048 1.00 92.38 134 ALA A O 1
ATOM 1036 N N . GLY A 1 135 ? -0.801 11.456 -19.827 1.00 92.12 135 GLY A N 1
ATOM 1037 C CA . GLY A 1 135 ? -2.031 11.426 -20.617 1.00 92.12 135 GLY A CA 1
ATOM 1038 C C . GLY A 1 135 ? -3.196 12.068 -19.861 1.00 92.12 135 GLY A C 1
ATOM 1039 O O . GLY A 1 135 ? -3.113 13.217 -19.437 1.00 92.12 135 GLY A O 1
ATOM 1040 N N . GLU A 1 136 ? -4.267 11.307 -19.636 1.00 88.94 136 GLU A N 1
ATOM 1041 C CA . GLU A 1 136 ? -5.448 11.752 -18.873 1.00 88.94 136 GLU A CA 1
ATOM 1042 C C . GLU A 1 136 ? -5.143 12.079 -17.399 1.00 88.94 136 GLU A C 1
ATOM 1044 O O . GLU A 1 136 ? -5.898 12.801 -16.757 1.00 88.94 136 GLU A O 1
ATOM 1049 N N . ASN A 1 137 ? -4.009 11.604 -16.872 1.00 90.06 137 ASN A N 1
ATOM 1050 C CA . ASN A 1 137 ? -3.534 11.903 -15.520 1.00 90.06 137 ASN A CA 1
ATOM 1051 C C . ASN A 1 137 ? -2.539 13.081 -15.491 1.00 90.06 137 ASN A C 1
ATOM 1053 O O . ASN A 1 137 ? -1.754 13.208 -14.542 1.00 90.06 137 ASN A O 1
ATOM 1057 N N . ALA A 1 138 ? -2.500 13.919 -16.534 1.00 92.19 138 ALA A N 1
ATOM 1058 C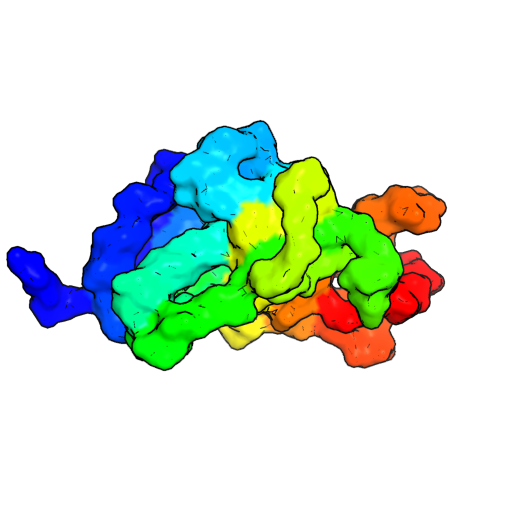 CA . ALA A 1 138 ? -1.659 15.114 -16.559 1.00 92.19 138 ALA A CA 1
ATOM 1059 C C . ALA A 1 138 ? -1.895 15.976 -15.310 1.00 92.19 138 ALA A C 1
ATOM 1061 O O . ALA A 1 138 ? -3.017 16.136 -14.838 1.00 92.19 138 ALA A O 1
ATOM 1062 N N . GLY A 1 139 ? -0.810 16.496 -14.736 1.00 90.19 139 GLY A N 1
ATOM 1063 C CA . GLY A 1 139 ? -0.852 17.279 -13.501 1.00 90.19 139 GLY A CA 1
ATOM 1064 C C . GLY A 1 139 ? -0.769 16.482 -12.192 1.00 90.19 139 GLY A C 1
ATOM 1065 O O . GLY A 1 139 ? -0.411 17.074 -11.172 1.00 90.19 139 GLY A O 1
ATOM 1066 N N . HIS A 1 140 ? -0.969 15.160 -12.192 1.00 92.50 140 HIS A N 1
ATOM 1067 C CA . HIS A 1 140 ? -0.781 14.348 -10.985 1.00 92.50 140 HIS A CA 1
ATOM 1068 C C . HIS A 1 140 ? 0.692 14.313 -10.523 1.00 92.50 140 HIS A C 1
ATOM 1070 O O . HIS A 1 140 ? 1.637 14.507 -11.296 1.00 92.50 140 HIS A O 1
ATOM 1076 N N . GLY A 1 141 ? 0.903 14.078 -9.222 1.00 93.00 141 GLY A N 1
ATOM 1077 C CA . GLY A 1 141 ? 2.242 13.962 -8.625 1.00 93.00 141 GLY A CA 1
ATOM 1078 C C . GLY A 1 141 ? 2.989 12.693 -9.047 1.00 93.00 141 GLY A C 1
ATOM 1079 O O . GLY A 1 141 ? 4.220 12.675 -9.093 1.00 93.00 141 GLY A O 1
ATOM 1080 N N . HIS A 1 142 ? 2.252 11.645 -9.409 1.00 96.00 142 HIS A N 1
ATOM 1081 C CA . HIS A 1 142 ? 2.770 10.390 -9.938 1.00 96.00 142 HIS A CA 1
ATOM 1082 C C . HIS A 1 142 ? 1.704 9.681 -10.772 1.00 96.00 142 HIS A C 1
ATOM 1084 O O . HIS A 1 142 ? 0.515 9.961 -10.649 1.00 96.00 142 HIS A O 1
ATOM 1090 N N . ILE A 1 143 ? 2.145 8.711 -11.566 1.00 96.69 143 ILE A N 1
ATOM 1091 C CA . ILE A 1 143 ? 1.281 7.757 -12.270 1.00 96.69 143 ILE A CA 1
ATOM 1092 C C . ILE A 1 143 ? 1.793 6.336 -12.064 1.00 96.69 143 ILE A C 1
ATOM 1094 O O . ILE A 1 143 ? 2.983 6.126 -11.807 1.00 96.69 143 ILE A O 1
ATOM 1098 N N . LEU A 1 144 ? 0.891 5.367 -12.192 1.00 97.38 144 LEU A N 1
ATOM 1099 C CA . LEU A 1 144 ? 1.211 3.947 -12.276 1.00 97.38 144 LEU A CA 1
ATOM 1100 C C . LEU A 1 144 ? 1.010 3.500 -13.722 1.00 97.38 144 LEU A C 1
ATOM 1102 O O . LEU A 1 144 ? -0.053 3.733 -14.288 1.00 97.38 144 LEU A O 1
ATOM 1106 N N . VAL A 1 145 ? 2.022 2.868 -14.310 1.00 96.81 145 VAL A N 1
ATOM 1107 C CA . VAL A 1 145 ? 1.999 2.408 -15.705 1.00 96.81 145 VAL A CA 1
ATOM 1108 C C . VAL A 1 145 ? 2.300 0.908 -15.783 1.00 96.81 145 VAL A C 1
ATOM 1110 O O . VAL A 1 145 ? 3.026 0.404 -14.919 1.00 96.81 145 VAL A O 1
ATOM 1113 N N . PRO A 1 146 ? 1.766 0.173 -16.775 1.00 97.31 146 PRO A N 1
ATOM 1114 C CA . PRO A 1 146 ? 1.964 -1.273 -16.902 1.00 97.31 146 PRO A CA 1
ATOM 1115 C C . PRO A 1 146 ? 3.433 -1.695 -17.061 1.00 97.31 146 PRO A C 1
ATOM 1117 O O . PRO A 1 146 ? 4.281 -0.908 -17.487 1.00 97.31 146 PRO A O 1
ATOM 1120 N N . LEU A 1 147 ? 3.745 -2.956 -16.738 1.00 97.38 147 LEU A N 1
ATOM 1121 C CA . LEU A 1 147 ? 5.115 -3.488 -16.760 1.00 97.38 147 LEU A CA 1
ATOM 1122 C C . LEU A 1 147 ? 5.802 -3.427 -18.133 1.00 97.38 147 LEU A C 1
ATOM 1124 O O . LEU A 1 147 ? 7.020 -3.252 -18.180 1.00 97.38 147 LEU A O 1
ATOM 1128 N N . ASP A 1 148 ? 5.042 -3.548 -19.220 1.00 96.56 148 ASP A N 1
ATOM 1129 C CA . ASP A 1 148 ? 5.524 -3.481 -20.606 1.00 96.56 148 ASP A CA 1
ATOM 1130 C C . ASP A 1 148 ? 5.843 -2.051 -21.081 1.00 96.56 148 ASP A C 1
ATOM 1132 O O . ASP A 1 148 ? 6.421 -1.870 -22.155 1.00 96.56 148 ASP A O 1
ATOM 1136 N N . THR A 1 149 ? 5.555 -1.035 -20.259 1.00 96.38 149 THR A N 1
ATOM 1137 C CA . THR A 1 149 ? 5.960 0.348 -20.522 1.00 96.38 149 THR A CA 1
ATOM 1138 C C . THR A 1 149 ? 7.484 0.451 -20.567 1.00 96.38 149 THR A C 1
ATOM 1140 O O . THR A 1 149 ? 8.186 0.071 -19.624 1.00 96.38 149 THR A O 1
ATOM 1143 N N . ILE A 1 150 ? 8.012 1.007 -21.660 1.00 94.25 150 ILE A N 1
ATOM 1144 C CA . ILE A 1 150 ? 9.449 1.231 -21.821 1.00 94.25 150 ILE A CA 1
ATOM 1145 C C . ILE A 1 150 ? 9.874 2.378 -20.904 1.00 94.25 150 ILE A C 1
ATOM 1147 O O . ILE A 1 150 ? 9.488 3.526 -21.102 1.00 94.25 150 ILE A O 1
ATOM 1151 N N . VAL A 1 151 ? 10.706 2.055 -19.917 1.00 94.19 151 VAL A N 1
ATOM 1152 C CA . VAL A 1 151 ? 11.233 3.008 -18.936 1.00 94.19 151 VAL A CA 1
ATOM 1153 C C . VAL A 1 151 ? 12.759 3.064 -18.978 1.00 94.19 151 VAL A C 1
ATOM 1155 O O . VAL A 1 151 ? 13.426 2.030 -19.096 1.00 94.19 151 VAL A O 1
ATOM 1158 N N . ASP A 1 152 ? 13.335 4.260 -18.823 1.00 93.75 152 ASP A N 1
ATOM 1159 C CA . ASP A 1 152 ? 14.773 4.387 -18.576 1.00 93.75 152 ASP A CA 1
ATOM 1160 C C . ASP A 1 152 ? 15.076 4.028 -17.120 1.00 93.75 152 ASP A C 1
ATOM 1162 O O . ASP A 1 152 ? 14.733 4.740 -16.180 1.00 93.75 152 ASP A O 1
ATOM 1166 N N . LYS A 1 153 ? 15.786 2.918 -16.920 1.00 86.88 153 LYS A N 1
ATOM 1167 C CA . LYS A 1 153 ? 16.162 2.443 -15.584 1.00 86.88 153 LYS A CA 1
ATOM 1168 C C . LYS A 1 153 ? 17.059 3.440 -14.841 1.00 86.88 153 LYS A C 1
ATOM 1170 O O . LYS A 1 153 ? 17.146 3.349 -13.616 1.00 86.88 153 LYS A O 1
ATOM 1175 N N . ASN A 1 154 ? 17.747 4.343 -15.539 1.00 92.38 154 ASN A N 1
ATOM 1176 C CA . ASN A 1 154 ? 18.592 5.371 -14.931 1.00 92.38 154 ASN A CA 1
ATOM 1177 C C . ASN A 1 154 ? 17.811 6.623 -14.506 1.00 92.38 154 ASN A C 1
ATOM 1179 O O . ASN A 1 154 ? 18.353 7.443 -13.758 1.00 92.38 154 ASN A O 1
ATOM 1183 N N . ASP A 1 155 ? 16.549 6.757 -14.917 1.00 96.19 155 ASP A N 1
ATOM 1184 C CA . ASP A 1 155 ? 15.689 7.850 -14.483 1.00 96.19 155 ASP A CA 1
ATOM 1185 C C . ASP A 1 155 ? 15.313 7.686 -13.000 1.00 96.19 155 ASP A C 1
ATOM 1187 O O . ASP A 1 155 ? 14.666 6.725 -12.580 1.00 96.19 155 ASP A O 1
ATOM 1191 N N . LYS A 1 156 ? 15.700 8.673 -12.185 1.00 95.69 156 LYS A N 1
ATOM 1192 C CA . LYS A 1 156 ? 15.438 8.711 -10.737 1.00 95.69 156 LYS A CA 1
ATOM 1193 C C . LYS A 1 156 ? 13.971 8.988 -10.384 1.00 95.69 156 LYS A C 1
ATOM 1195 O O . LYS A 1 156 ? 13.629 8.975 -9.199 1.00 95.69 156 LYS A O 1
ATOM 1200 N N . ARG A 1 157 ? 13.119 9.303 -11.362 1.00 97.00 157 ARG A N 1
ATOM 1201 C CA . ARG A 1 157 ? 11.660 9.420 -11.198 1.00 97.00 157 ARG A CA 1
ATOM 1202 C C . ARG A 1 157 ? 10.981 8.055 -11.120 1.00 97.00 157 ARG A C 1
ATOM 1204 O O . ARG A 1 157 ? 9.902 7.949 -10.541 1.00 97.00 157 ARG A O 1
ATOM 1211 N N . ILE A 1 158 ? 11.609 7.026 -11.687 1.00 97.88 158 ILE A N 1
ATOM 1212 C CA . ILE A 1 158 ? 10.993 5.724 -11.920 1.00 97.88 158 ILE A CA 1
ATOM 1213 C C . ILE A 1 158 ? 11.219 4.804 -10.720 1.00 97.88 158 ILE A C 1
ATOM 1215 O O . ILE A 1 158 ? 12.338 4.620 -10.239 1.00 97.88 158 ILE A O 1
ATOM 1219 N N . SER A 1 159 ? 10.132 4.208 -10.236 1.00 98.50 159 SER A N 1
ATOM 1220 C CA . SER A 1 159 ? 10.140 3.176 -9.196 1.00 98.50 159 SER A CA 1
ATOM 1221 C C . SER A 1 159 ? 9.467 1.906 -9.701 1.00 98.50 159 SER A C 1
ATOM 1223 O O . SER A 1 159 ? 8.499 1.966 -10.452 1.00 98.50 159 SER A O 1
ATOM 1225 N N . GLY A 1 160 ? 9.966 0.756 -9.270 1.00 97.81 160 GLY A N 1
ATOM 1226 C CA . GLY A 1 160 ? 9.444 -0.557 -9.607 1.00 97.81 160 GLY A CA 1
ATOM 1227 C C . GLY A 1 160 ? 10.524 -1.547 -10.069 1.00 97.81 160 GLY A C 1
ATOM 1228 O O . GLY A 1 160 ? 11.722 -1.275 -9.933 1.00 97.81 160 GLY A O 1
ATOM 1229 N N . PRO A 1 161 ? 10.114 -2.708 -10.606 1.00 98.06 161 PRO A N 1
ATOM 1230 C CA . PRO A 1 161 ? 8.718 -3.113 -10.757 1.00 98.06 161 PRO A CA 1
ATOM 1231 C C . PRO A 1 161 ? 7.984 -3.220 -9.415 1.00 98.06 161 PRO A C 1
ATOM 1233 O O . PRO A 1 161 ? 8.566 -3.681 -8.434 1.00 98.06 161 PRO A O 1
ATOM 1236 N N . LEU A 1 162 ? 6.727 -2.794 -9.371 1.00 98.75 162 LEU A N 1
ATOM 1237 C CA . LEU A 1 162 ? 5.886 -2.762 -8.172 1.00 98.75 162 LEU A CA 1
ATOM 1238 C C . LEU A 1 162 ? 4.437 -3.129 -8.506 1.00 98.75 162 LEU A C 1
ATOM 1240 O O . LEU A 1 162 ? 4.079 -3.209 -9.677 1.00 98.75 162 LEU A O 1
ATOM 1244 N N . TRP A 1 163 ? 3.615 -3.368 -7.487 1.00 98.69 163 TRP A N 1
ATOM 1245 C CA . TRP A 1 163 ? 2.196 -3.679 -7.643 1.00 98.69 163 TRP A CA 1
ATOM 1246 C C . TRP A 1 163 ? 1.396 -2.443 -8.071 1.00 98.69 163 TRP A C 1
ATOM 1248 O O . TRP A 1 163 ? 1.391 -1.425 -7.372 1.00 98.69 163 TRP A O 1
ATOM 1258 N N . THR A 1 164 ? 0.702 -2.528 -9.202 1.00 97.94 164 THR A N 1
ATOM 1259 C CA . THR A 1 164 ? -0.116 -1.435 -9.758 1.00 97.94 164 THR A CA 1
ATOM 1260 C C . THR A 1 164 ? -1.603 -1.582 -9.455 1.00 97.94 164 THR A C 1
ATOM 1262 O O . THR A 1 164 ? -2.334 -0.603 -9.571 1.00 97.94 164 THR A O 1
ATOM 1265 N N . GLY A 1 165 ? -2.043 -2.761 -9.009 1.00 95.62 165 GLY A N 1
ATOM 1266 C CA . GLY A 1 165 ? -3.426 -2.999 -8.607 1.00 95.62 165 GLY A CA 1
ATOM 1267 C C . GLY A 1 165 ? -3.817 -2.306 -7.296 1.00 95.62 165 GLY A C 1
ATOM 1268 O O . GLY A 1 165 ? -3.047 -1.542 -6.694 1.00 95.62 165 GLY A O 1
ATOM 1269 N N . GLN A 1 166 ? -5.028 -2.623 -6.833 1.00 95.19 166 GLN A N 1
ATOM 1270 C CA . GLN A 1 166 ? -5.550 -2.184 -5.536 1.00 95.19 166 GLN A CA 1
ATOM 1271 C C . GLN A 1 166 ? -4.685 -2.739 -4.401 1.00 95.19 166 GLN A C 1
ATOM 1273 O O . GLN A 1 166 ? -4.185 -3.860 -4.497 1.00 95.19 166 GLN A O 1
ATOM 1278 N N . ILE A 1 167 ? -4.488 -1.958 -3.340 1.00 97.06 167 ILE A N 1
ATOM 1279 C CA . ILE A 1 167 ? -3.645 -2.340 -2.190 1.00 97.06 167 ILE A CA 1
ATOM 1280 C C . ILE A 1 167 ? -4.465 -2.773 -0.966 1.00 97.06 167 ILE A C 1
ATOM 1282 O O . ILE A 1 167 ? -3.895 -3.152 0.057 1.00 97.06 167 ILE A O 1
ATOM 1286 N N . GLY A 1 168 ? -5.790 -2.740 -1.080 1.00 97.31 168 GLY A N 1
ATOM 1287 C CA . GLY A 1 168 ? -6.732 -3.192 -0.069 1.00 97.31 168 GLY A CA 1
ATOM 1288 C C . GLY A 1 168 ? -8.081 -3.538 -0.692 1.00 97.31 168 GLY A C 1
ATOM 1289 O O . GLY A 1 168 ? -8.344 -3.202 -1.848 1.00 97.31 168 GLY A O 1
ATOM 1290 N N . ASP A 1 169 ? -8.907 -4.217 0.090 1.00 98.00 169 ASP A N 1
ATOM 1291 C CA . ASP A 1 169 ? -10.248 -4.668 -0.254 1.00 98.00 169 ASP A CA 1
ATOM 1292 C C . ASP A 1 169 ? -11.267 -3.739 0.417 1.00 98.00 169 ASP A C 1
ATOM 1294 O O . ASP A 1 169 ? -11.211 -3.514 1.628 1.00 98.00 169 ASP A O 1
ATOM 1298 N N . ALA A 1 170 ? -12.182 -3.175 -0.374 1.00 97.31 170 ALA A N 1
ATOM 1299 C CA . ALA A 1 170 ? -13.125 -2.170 0.107 1.00 97.31 170 ALA A CA 1
ATOM 1300 C C . ALA A 1 170 ? -14.065 -2.713 1.197 1.00 97.31 170 ALA A C 1
ATOM 1302 O O . ALA A 1 170 ? -14.332 -2.015 2.171 1.00 97.31 170 ALA A O 1
ATOM 1303 N N . GLU A 1 171 ? -14.535 -3.956 1.079 1.00 97.50 171 GLU A N 1
ATOM 1304 C CA . GLU A 1 171 ? -15.447 -4.551 2.061 1.00 97.50 171 GLU A CA 1
ATOM 1305 C C . GLU A 1 171 ? -14.716 -4.827 3.380 1.00 97.50 171 GLU A C 1
ATOM 1307 O O . GLU A 1 171 ? -15.205 -4.481 4.459 1.00 97.50 171 GLU A O 1
ATOM 1312 N N . VAL A 1 172 ? -13.505 -5.386 3.297 1.00 97.19 172 VAL A N 1
ATOM 1313 C CA . VAL A 1 172 ? -12.673 -5.635 4.479 1.00 97.19 172 VAL A CA 1
ATOM 1314 C C . VAL A 1 172 ? -12.330 -4.325 5.178 1.00 97.19 172 VAL A C 1
ATOM 1316 O O . VAL A 1 172 ? -12.514 -4.224 6.390 1.00 97.19 172 VAL A O 1
ATOM 1319 N N . MET A 1 173 ? -11.876 -3.312 4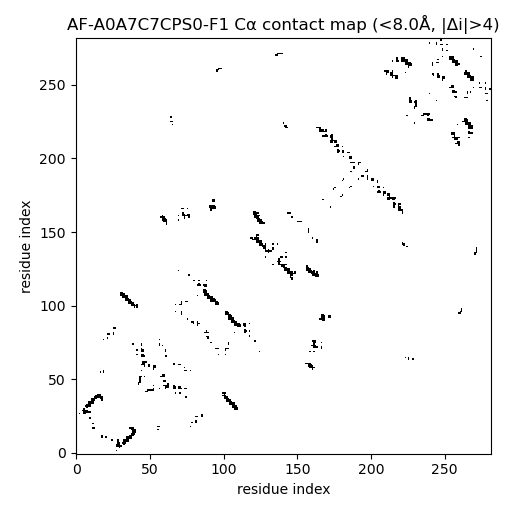.440 1.00 97.62 173 MET A N 1
ATOM 1320 C CA . MET A 1 173 ? -11.516 -2.018 5.016 1.00 97.62 173 MET A CA 1
ATOM 1321 C C . MET A 1 173 ? -12.724 -1.308 5.635 1.00 97.62 173 MET A C 1
ATOM 1323 O O . MET A 1 173 ? -12.610 -0.831 6.760 1.00 97.62 173 MET A O 1
ATOM 1327 N N . ALA A 1 174 ? -13.891 -1.317 4.979 1.00 97.94 174 ALA A N 1
ATOM 1328 C CA . ALA A 1 174 ? -15.123 -0.727 5.513 1.00 97.94 174 ALA A CA 1
ATOM 1329 C C . ALA A 1 174 ? -15.545 -1.333 6.865 1.00 97.94 174 ALA A C 1
ATOM 1331 O O . ALA A 1 174 ? -16.157 -0.651 7.685 1.00 97.94 174 ALA A O 1
ATOM 1332 N N . SER A 1 175 ? -15.192 -2.596 7.128 1.00 96.69 175 SER A N 1
ATOM 1333 C CA . SER A 1 175 ? -15.467 -3.256 8.412 1.00 96.69 175 SER A CA 1
ATOM 1334 C C . SER A 1 175 ? -14.528 -2.846 9.562 1.00 96.69 175 SER A C 1
ATOM 1336 O O . SER A 1 175 ? -14.821 -3.136 10.723 1.00 96.69 175 SER A O 1
ATOM 1338 N N . MET A 1 176 ? -13.417 -2.159 9.269 1.00 95.81 176 MET A N 1
ATOM 1339 C CA . MET A 1 176 ? -12.377 -1.775 10.235 1.00 95.81 176 MET A CA 1
ATOM 1340 C C . MET A 1 176 ? -12.643 -0.395 10.858 1.00 95.81 176 MET A C 1
ATOM 1342 O O . MET A 1 176 ? -11.789 0.490 10.806 1.00 95.81 176 MET A O 1
ATOM 1346 N N . THR A 1 177 ? -13.832 -0.183 11.432 1.00 97.06 177 THR A N 1
ATOM 1347 C CA . THR A 1 177 ? -14.166 1.093 12.095 1.00 97.06 177 THR A CA 1
ATOM 1348 C C . THR A 1 177 ? -13.514 1.213 13.477 1.00 97.06 177 THR A C 1
ATOM 1350 O O . THR A 1 177 ? -13.208 0.203 14.124 1.00 97.06 177 THR A O 1
ATOM 1353 N N . GLU A 1 178 ? -13.323 2.446 13.966 1.00 96.62 178 GLU A N 1
ATOM 1354 C CA . GLU A 1 178 ? -12.799 2.685 15.320 1.00 96.62 178 GLU A CA 1
ATOM 1355 C C . GLU A 1 178 ? -13.718 2.058 16.389 1.00 96.62 178 GLU A C 1
ATOM 1357 O O . GLU A 1 178 ? -13.231 1.437 17.336 1.00 96.62 178 GLU A O 1
ATOM 1362 N N . GLU A 1 179 ? -15.042 2.145 16.218 1.00 96.75 179 GLU A N 1
ATOM 1363 C CA . GLU A 1 179 ? -16.031 1.550 17.125 1.00 96.75 179 GLU A CA 1
ATOM 1364 C C . GLU A 1 179 ? -15.898 0.030 17.170 1.00 96.75 179 GLU A C 1
ATOM 1366 O O . GLU A 1 179 ? -15.838 -0.548 18.256 1.00 96.75 179 GLU A O 1
ATOM 1371 N N . ARG A 1 180 ? -15.802 -0.619 16.003 1.00 96.69 180 ARG A N 1
ATOM 1372 C CA . ARG A 1 180 ? -15.696 -2.077 15.916 1.00 96.69 180 ARG A CA 1
ATOM 1373 C C . ARG A 1 180 ? -14.384 -2.582 16.511 1.00 96.69 180 ARG A C 1
ATOM 1375 O O . ARG A 1 180 ? -14.377 -3.591 17.215 1.00 96.69 180 ARG A O 1
ATOM 1382 N N . ALA A 1 181 ? -13.280 -1.872 16.277 1.00 96.31 181 ALA A N 1
ATOM 1383 C CA . ALA A 1 181 ? -11.993 -2.200 16.883 1.00 96.31 181 ALA A CA 1
ATOM 1384 C C . ALA A 1 181 ? -12.027 -2.060 18.415 1.00 96.31 181 ALA A C 1
ATOM 1386 O O . ALA A 1 181 ? -11.489 -2.908 19.128 1.00 96.31 181 ALA A O 1
ATOM 1387 N N . LEU A 1 182 ? -12.689 -1.024 18.938 1.00 95.75 182 LEU A N 1
ATOM 1388 C CA . LEU A 1 182 ? -12.865 -0.824 20.378 1.00 95.75 182 LEU A CA 1
ATOM 1389 C C . LEU A 1 182 ? -13.819 -1.838 21.015 1.00 95.75 182 LEU A C 1
ATOM 1391 O O . LEU A 1 182 ? -13.620 -2.193 22.174 1.00 95.75 182 LEU A O 1
ATOM 1395 N N . GLU A 1 183 ? -14.835 -2.296 20.290 1.00 95.44 183 GLU A N 1
ATOM 1396 C CA . GLU A 1 183 ? -15.744 -3.351 20.742 1.00 95.44 183 GLU A CA 1
ATOM 1397 C C . GLU A 1 183 ? -15.019 -4.699 20.865 1.00 95.44 183 GLU A C 1
ATOM 1399 O O . GLU A 1 183 ? -15.191 -5.407 21.852 1.00 95.44 183 GLU A O 1
ATOM 1404 N N . LEU A 1 184 ? -14.188 -5.045 19.876 1.00 95.31 184 LEU A N 1
ATOM 1405 C CA . LEU A 1 184 ? -13.505 -6.341 19.818 1.00 95.31 184 LEU A CA 1
ATOM 1406 C C . LEU A 1 184 ? -12.246 -6.412 20.685 1.00 95.31 184 LEU A C 1
ATOM 1408 O O . LEU A 1 184 ? -11.967 -7.450 21.282 1.00 95.31 184 LEU A O 1
ATOM 1412 N N . CYS A 1 185 ? -11.464 -5.334 20.710 1.00 94.12 185 CYS A N 1
ATOM 1413 C CA . CYS A 1 185 ? -10.110 -5.331 21.267 1.00 94.12 185 CYS A CA 1
ATOM 1414 C C . CYS A 1 185 ? -9.918 -4.289 22.375 1.00 94.12 185 CYS A C 1
ATOM 1416 O O . CYS A 1 185 ? -8.862 -4.261 23.010 1.00 94.12 185 CYS A O 1
ATOM 1418 N N . GLY A 1 186 ? -10.887 -3.393 22.582 1.00 92.69 186 GLY A N 1
ATOM 1419 C CA . GLY A 1 186 ? -10.770 -2.317 23.558 1.00 92.69 186 GLY A CA 1
ATOM 1420 C C . GLY A 1 186 ? -10.696 -2.867 24.981 1.00 92.69 186 GLY A C 1
ATOM 1421 O O . GLY A 1 186 ? -11.584 -3.623 25.373 1.00 92.69 186 GLY A O 1
ATOM 1422 N N . PRO A 1 187 ? -9.695 -2.475 25.793 1.00 92.00 187 PRO A N 1
ATOM 1423 C CA . PRO A 1 187 ? -9.686 -2.857 27.195 1.00 92.00 187 PRO A CA 1
ATOM 1424 C C . PRO A 1 187 ? -10.915 -2.281 27.906 1.00 92.00 187 PRO A C 1
ATOM 1426 O O . PRO A 1 187 ? -11.414 -1.202 27.548 1.00 92.00 187 PRO A O 1
ATOM 1429 N N . THR A 1 188 ? -11.384 -3.027 28.900 1.00 90.38 188 THR A N 1
ATOM 1430 C CA . THR A 1 188 ? -12.458 -2.662 29.826 1.00 90.38 188 THR A CA 1
ATOM 1431 C C . THR A 1 188 ? -11.869 -2.302 31.189 1.00 90.38 188 THR A C 1
ATOM 1433 O O . THR A 1 188 ? -10.703 -2.596 31.467 1.00 90.38 188 THR A O 1
ATOM 1436 N N . GLU A 1 189 ? -12.688 -1.703 32.052 1.00 87.25 189 GLU A N 1
ATOM 1437 C CA . GLU A 1 189 ? -12.334 -1.406 33.451 1.00 87.25 189 GLU A CA 1
ATOM 1438 C C . GLU A 1 189 ? -11.946 -2.671 34.242 1.00 87.25 189 GLU A C 1
ATOM 1440 O O . GLU A 1 189 ? -11.200 -2.596 35.209 1.00 87.25 189 GLU A O 1
ATOM 1445 N N . GLU A 1 190 ? -12.382 -3.855 33.795 1.00 85.56 190 GLU A N 1
ATOM 1446 C CA . GLU A 1 190 ? -11.993 -5.142 34.389 1.00 85.56 190 GLU A CA 1
ATOM 1447 C C . GLU A 1 190 ? -10.523 -5.509 34.117 1.00 85.56 190 GLU A C 1
ATOM 1449 O O . GLU A 1 190 ? -9.914 -6.246 34.889 1.00 85.56 190 GLU A O 1
ATOM 1454 N N . ILE A 1 191 ? -9.954 -5.025 33.007 1.00 84.25 191 ILE A N 1
ATOM 1455 C CA . ILE A 1 191 ? -8.576 -5.320 32.579 1.00 84.25 191 ILE A CA 1
ATOM 1456 C C . ILE A 1 191 ? -7.604 -4.235 33.065 1.00 84.25 191 ILE A C 1
ATOM 1458 O O . ILE A 1 191 ? -6.420 -4.506 33.262 1.00 84.25 191 ILE A O 1
ATOM 1462 N N . CYS A 1 192 ? -8.084 -3.000 33.206 1.00 84.75 192 CYS A N 1
ATOM 1463 C CA . CYS A 1 192 ? -7.295 -1.836 33.585 1.00 84.75 192 CYS A CA 1
ATOM 1464 C C . CYS A 1 192 ? -8.176 -0.887 34.403 1.00 84.75 192 CYS A C 1
ATOM 1466 O O . CYS A 1 192 ? -9.092 -0.271 33.859 1.00 84.75 192 CYS A O 1
ATOM 1468 N N . ASP A 1 193 ? -7.893 -0.803 35.700 1.00 84.94 193 ASP A N 1
ATOM 1469 C CA . ASP A 1 193 ? -8.626 -0.003 36.685 1.00 84.94 193 ASP A CA 1
ATOM 1470 C C . ASP A 1 193 ? -8.178 1.469 36.719 1.00 84.94 193 ASP A C 1
ATOM 1472 O O . ASP A 1 193 ? -8.925 2.336 37.175 1.00 84.94 193 ASP A O 1
ATOM 1476 N N . ASP A 1 194 ? -6.993 1.781 36.186 1.00 93.69 194 ASP A N 1
ATOM 1477 C CA . ASP A 1 194 ? -6.549 3.158 35.973 1.00 93.69 194 ASP A CA 1
ATOM 1478 C C . ASP A 1 194 ? -7.237 3.793 34.750 1.00 93.69 194 ASP A C 1
ATOM 1480 O O . ASP A 1 194 ? -6.994 3.440 33.592 1.00 93.69 194 ASP A O 1
ATOM 1484 N N . GLU A 1 195 ? -8.082 4.796 35.003 1.00 92.25 195 GLU A N 1
ATOM 1485 C CA . GLU A 1 195 ? -8.876 5.469 33.967 1.00 92.25 195 GLU A CA 1
ATOM 1486 C C . GLU A 1 195 ? -8.003 6.142 32.888 1.00 92.25 195 GLU A C 1
ATOM 1488 O O . GLU A 1 195 ? -8.367 6.202 31.706 1.00 92.25 195 GLU A O 1
ATOM 1493 N N . SER A 1 196 ? -6.830 6.656 33.277 1.00 93.12 196 SER A N 1
ATOM 1494 C CA . SER A 1 196 ? -5.920 7.336 32.350 1.00 93.12 196 SER A CA 1
ATOM 1495 C C . SER A 1 196 ? -5.274 6.342 31.388 1.00 93.12 196 SER A C 1
ATOM 1497 O O . SER A 1 196 ? -5.227 6.584 30.178 1.00 93.12 196 SER A O 1
ATOM 1499 N N . GLU A 1 197 ? -4.819 5.203 31.899 1.00 93.44 197 GLU A N 1
ATOM 1500 C CA . GLU A 1 197 ? -4.257 4.111 31.121 1.00 93.44 197 GLU A CA 1
ATOM 1501 C C . GLU A 1 197 ? -5.310 3.466 30.212 1.00 93.44 197 GLU A C 1
ATOM 1503 O O . GLU A 1 197 ? -5.051 3.275 29.017 1.00 93.44 197 GLU A O 1
ATOM 1508 N N . LEU A 1 198 ? -6.522 3.224 30.722 1.00 93.81 198 LEU A N 1
ATOM 1509 C CA . LEU A 1 198 ? -7.652 2.728 29.938 1.00 93.81 198 LEU A CA 1
ATOM 1510 C C . LEU A 1 198 ? -7.909 3.633 28.724 1.00 93.81 198 LEU A C 1
ATOM 1512 O O . LEU A 1 198 ? -7.979 3.168 27.579 1.00 93.81 198 LEU A O 1
ATOM 1516 N N . ARG A 1 199 ? -7.965 4.952 28.948 1.00 93.31 199 ARG A N 1
ATOM 1517 C CA . ARG A 1 199 ? -8.147 5.959 27.894 1.00 93.31 199 ARG A CA 1
ATOM 1518 C C . ARG A 1 199 ? -7.004 5.945 26.877 1.00 93.31 199 ARG A C 1
ATOM 1520 O O . ARG A 1 199 ? -7.259 6.022 25.673 1.00 93.31 199 ARG A O 1
ATOM 1527 N N . LEU A 1 200 ? -5.753 5.839 27.331 1.00 94.44 200 LEU A N 1
ATOM 1528 C CA . LEU A 1 200 ? -4.575 5.790 26.459 1.00 94.44 200 LEU A CA 1
ATOM 1529 C C . LEU A 1 200 ? -4.569 4.543 25.567 1.00 94.44 200 LEU A C 1
ATOM 1531 O O . LEU A 1 200 ? -4.351 4.663 24.358 1.00 94.44 200 LEU A O 1
ATOM 1535 N N . ARG A 1 201 ? -4.856 3.365 26.131 1.00 94.12 201 ARG A N 1
ATOM 1536 C CA . ARG A 1 201 ? -4.903 2.094 25.392 1.00 94.12 201 ARG A CA 1
ATOM 1537 C C . ARG A 1 201 ? -6.037 2.078 24.367 1.00 94.12 201 ARG A C 1
ATOM 1539 O O . ARG A 1 201 ? -5.803 1.750 23.205 1.00 94.12 201 ARG A O 1
ATOM 1546 N N . ARG A 1 202 ? -7.240 2.527 24.746 1.00 95.25 202 ARG A N 1
ATOM 1547 C CA . ARG A 1 202 ? -8.377 2.670 23.814 1.00 95.25 202 ARG A CA 1
ATOM 1548 C C . ARG A 1 202 ? -8.046 3.638 22.675 1.00 95.25 202 ARG A C 1
ATOM 1550 O O . ARG A 1 202 ? -8.272 3.326 21.510 1.00 95.25 202 ARG A O 1
ATOM 1557 N N . ARG A 1 203 ? -7.410 4.774 22.980 1.00 95.06 203 ARG A N 1
ATOM 1558 C CA . ARG A 1 203 ? -6.950 5.725 21.955 1.00 95.06 203 ARG A CA 1
ATOM 1559 C C . ARG A 1 203 ? -5.882 5.134 21.029 1.00 95.06 203 ARG A C 1
ATOM 1561 O O . ARG A 1 203 ? -5.809 5.534 19.871 1.00 95.06 203 ARG A O 1
ATOM 1568 N N . ALA A 1 204 ? -5.023 4.237 21.510 1.00 93.50 204 ALA A N 1
ATOM 1569 C CA . ALA A 1 204 ? -4.050 3.552 20.661 1.00 93.50 204 ALA A CA 1
ATOM 1570 C C . ALA A 1 204 ? -4.736 2.613 19.654 1.00 93.50 204 ALA A C 1
ATOM 1572 O O . ALA A 1 204 ? -4.411 2.687 18.474 1.00 93.50 204 ALA A O 1
ATOM 1573 N N . ILE A 1 205 ? -5.731 1.837 20.096 1.00 94.44 205 ILE A N 1
ATOM 1574 C CA . ILE A 1 205 ? -6.522 0.937 19.235 1.00 94.44 205 ILE A CA 1
ATOM 1575 C C . ILE A 1 205 ? -7.301 1.718 18.174 1.00 94.44 205 ILE A C 1
ATOM 1577 O O . ILE A 1 205 ? -7.236 1.394 16.994 1.00 94.44 205 ILE A O 1
ATOM 1581 N N . ALA A 1 206 ? -7.994 2.789 18.570 1.00 95.19 206 ALA A N 1
ATOM 1582 C CA . ALA A 1 206 ? -8.707 3.636 17.614 1.00 95.19 206 ALA A CA 1
ATOM 1583 C C . ALA A 1 206 ? -7.744 4.211 16.557 1.00 95.19 206 ALA A C 1
ATOM 1585 O O . ALA A 1 206 ? -7.989 4.128 15.358 1.00 95.19 206 ALA A O 1
ATOM 1586 N N . ARG A 1 207 ? -6.573 4.707 16.986 1.00 92.56 207 ARG A N 1
ATOM 1587 C CA . ARG A 1 207 ? -5.554 5.229 16.063 1.00 92.56 207 ARG A CA 1
ATOM 1588 C C . ARG A 1 207 ? -4.992 4.185 15.099 1.00 92.56 207 ARG A C 1
ATOM 1590 O O . ARG A 1 207 ? -4.637 4.581 13.997 1.00 92.56 207 ARG A O 1
ATOM 1597 N N . SER A 1 208 ? -4.887 2.911 15.483 1.00 91.88 208 SER A N 1
ATOM 1598 C CA . SER A 1 208 ? -4.314 1.880 14.604 1.00 91.88 208 SER A CA 1
ATOM 1599 C C . SER A 1 208 ? -5.223 1.497 13.436 1.00 91.88 208 SER A C 1
ATOM 1601 O O . SER A 1 208 ? -4.733 0.941 12.459 1.00 91.88 208 SER A O 1
ATOM 1603 N N . VAL A 1 209 ? -6.526 1.788 13.524 1.00 94.25 209 VAL A N 1
ATOM 1604 C CA . VAL A 1 209 ? -7.499 1.535 12.443 1.00 94.25 209 VAL A CA 1
ATOM 1605 C C . VAL A 1 209 ? -8.063 2.811 11.820 1.00 94.25 209 VAL A C 1
ATOM 1607 O O . VAL A 1 209 ? -8.885 2.754 10.908 1.00 94.25 209 VAL A O 1
ATOM 1610 N N . ARG A 1 210 ? -7.627 3.975 12.304 1.00 93.69 210 ARG A N 1
ATOM 1611 C CA . ARG A 1 210 ? -8.115 5.274 11.853 1.00 93.69 210 ARG A CA 1
ATOM 1612 C C . ARG A 1 210 ? -7.992 5.416 10.337 1.00 93.69 210 ARG A C 1
ATOM 1614 O O . ARG A 1 210 ? -6.945 5.106 9.771 1.00 93.69 210 ARG A O 1
ATOM 1621 N N . HIS A 1 211 ? -9.030 5.971 9.716 1.00 95.31 211 HIS A N 1
ATOM 1622 C CA . HIS A 1 211 ? -9.131 6.205 8.275 1.00 95.31 211 HIS A CA 1
ATOM 1623 C C . HIS A 1 211 ? -9.264 4.940 7.418 1.00 95.31 211 HIS A C 1
ATOM 1625 O O . HIS A 1 211 ? -9.568 5.077 6.239 1.00 95.31 211 HIS A O 1
ATOM 1631 N N . LEU A 1 212 ? -9.099 3.720 7.956 1.00 96.00 212 LEU A N 1
ATOM 1632 C CA . LEU A 1 212 ? -9.227 2.500 7.148 1.00 96.00 212 LEU A CA 1
ATOM 1633 C C . LEU A 1 212 ? -10.647 2.340 6.598 1.00 96.00 212 LEU A C 1
ATOM 1635 O O . LEU A 1 212 ? -10.821 2.103 5.402 1.00 96.00 212 LEU A O 1
ATOM 1639 N N . ALA A 1 213 ? -11.657 2.504 7.453 1.00 97.31 213 ALA A N 1
ATOM 1640 C CA . ALA A 1 213 ? -13.049 2.391 7.040 1.00 97.31 213 ALA A CA 1
ATOM 1641 C C . ALA A 1 213 ? -13.444 3.486 6.044 1.00 97.31 213 ALA A C 1
ATOM 1643 O O . ALA A 1 213 ? -14.091 3.185 5.044 1.00 97.31 213 ALA A O 1
ATOM 1644 N N . GLU A 1 214 ? -13.023 4.734 6.252 1.00 95.38 214 GLU A N 1
ATOM 1645 C CA . GLU A 1 214 ? -13.336 5.826 5.329 1.00 95.38 214 GLU A CA 1
ATOM 1646 C C . GLU A 1 214 ? -12.595 5.692 3.985 1.00 95.38 214 GLU A C 1
ATOM 1648 O O . GLU A 1 214 ? -13.206 5.865 2.924 1.00 95.38 214 GLU A O 1
ATOM 1653 N N . GLU A 1 215 ? -11.304 5.323 4.005 1.00 96.56 215 GLU A N 1
ATOM 1654 C CA . GLU A 1 215 ? -10.476 5.130 2.801 1.00 96.56 215 GLU A CA 1
ATOM 1655 C C . GLU A 1 215 ? -11.024 4.024 1.889 1.00 96.56 215 GLU A C 1
ATOM 1657 O O . GLU A 1 215 ? -10.813 4.074 0.674 1.00 96.56 215 GLU A O 1
ATOM 1662 N N . SER A 1 216 ? -11.784 3.066 2.434 1.00 97.31 216 SER A N 1
ATOM 1663 C CA . SER A 1 216 ? -12.412 1.982 1.664 1.00 97.31 216 SER A CA 1
ATOM 1664 C C . SER A 1 216 ? -13.203 2.472 0.443 1.00 97.31 216 SER A C 1
ATOM 1666 O O . SER A 1 216 ? -13.195 1.820 -0.600 1.00 97.31 216 SER A O 1
ATOM 1668 N N . SER A 1 217 ? -13.817 3.656 0.532 1.00 97.12 217 SER A N 1
ATOM 1669 C CA . SER A 1 217 ? -14.602 4.267 -0.549 1.00 97.12 217 SER A CA 1
ATOM 1670 C C . SER A 1 217 ? -13.771 4.715 -1.758 1.00 97.12 217 SER A C 1
ATOM 1672 O O . SER A 1 217 ? -14.322 4.890 -2.841 1.00 97.12 217 SER A O 1
ATOM 1674 N N . ALA A 1 218 ? -12.453 4.874 -1.594 1.00 97.31 218 ALA A N 1
ATOM 1675 C CA . ALA A 1 218 ? -11.524 5.316 -2.634 1.00 97.31 218 ALA A CA 1
ATOM 1676 C C . ALA A 1 218 ? -10.334 4.357 -2.840 1.00 97.31 218 ALA A C 1
ATOM 1678 O O . ALA A 1 218 ? -9.449 4.640 -3.652 1.00 97.31 218 ALA A O 1
ATOM 1679 N N . ILE A 1 219 ? -10.288 3.211 -2.143 1.00 96.12 219 ILE A N 1
ATOM 1680 C CA . ILE A 1 219 ? -9.145 2.276 -2.158 1.00 96.12 219 ILE A CA 1
ATOM 1681 C C . ILE A 1 219 ? -8.831 1.703 -3.546 1.00 96.12 219 ILE A C 1
ATOM 1683 O O . ILE A 1 219 ? -7.693 1.323 -3.833 1.00 96.12 219 ILE A O 1
ATOM 1687 N N . HIS A 1 220 ? -9.824 1.690 -4.438 1.00 93.62 220 HIS A N 1
ATOM 1688 C CA . HIS A 1 220 ? -9.646 1.274 -5.825 1.00 93.62 220 HIS A CA 1
ATOM 1689 C C . HIS A 1 220 ? -8.697 2.194 -6.610 1.00 93.62 220 HIS A C 1
ATOM 1691 O O . HIS A 1 220 ? -8.129 1.761 -7.614 1.00 93.62 220 HIS A O 1
ATOM 1697 N N . SER A 1 221 ? -8.508 3.446 -6.173 1.00 92.69 221 SER A N 1
ATOM 1698 C CA . SER A 1 221 ? -7.654 4.414 -6.856 1.00 92.69 221 SER A CA 1
ATOM 1699 C C . SER A 1 221 ? -6.170 4.249 -6.509 1.00 92.69 221 SER A C 1
ATOM 1701 O O . SER A 1 221 ? -5.757 4.197 -5.348 1.00 92.69 221 SER A O 1
ATOM 1703 N N . GLY A 1 222 ? -5.320 4.263 -7.540 1.00 88.25 222 GLY A N 1
ATOM 1704 C CA . GLY A 1 222 ? -3.861 4.320 -7.397 1.00 88.25 222 GLY A CA 1
ATOM 1705 C C . GLY A 1 222 ? -3.309 5.706 -7.030 1.00 88.25 222 GLY A C 1
ATOM 1706 O O . GLY A 1 222 ? -2.118 5.833 -6.731 1.00 88.25 222 GLY A O 1
ATOM 1707 N N . ASN A 1 223 ? -4.147 6.742 -7.042 1.00 93.00 223 ASN A N 1
ATOM 1708 C CA . ASN A 1 223 ? -3.735 8.125 -6.842 1.00 93.00 223 ASN A CA 1
ATOM 1709 C C . ASN A 1 223 ? -3.838 8.530 -5.361 1.00 93.00 223 ASN A C 1
ATOM 1711 O O . ASN A 1 223 ? -4.906 8.871 -4.853 1.00 93.00 223 ASN A O 1
ATOM 1715 N N . LEU A 1 224 ? -2.692 8.467 -4.679 1.00 96.06 224 LEU A N 1
ATOM 1716 C CA . LEU A 1 224 ? -2.478 8.976 -3.325 1.00 96.06 224 LEU A CA 1
ATOM 1717 C C . LEU A 1 224 ? -1.916 10.401 -3.392 1.00 96.06 224 LEU A C 1
ATOM 1719 O O . LEU A 1 224 ? -0.809 10.612 -3.885 1.00 96.06 224 LEU A O 1
ATOM 1723 N N . VAL A 1 225 ? -2.651 11.369 -2.858 1.00 95.69 225 VAL A N 1
ATOM 1724 C CA . VAL A 1 225 ? -2.293 12.786 -2.889 1.00 95.69 225 VAL A CA 1
ATOM 1725 C C . VAL A 1 225 ? -1.924 13.248 -1.487 1.00 95.69 225 VAL A C 1
ATOM 1727 O O . VAL A 1 225 ? -2.779 13.364 -0.612 1.00 95.69 225 VAL A O 1
ATOM 1730 N N . VAL A 1 226 ? -0.642 13.541 -1.273 1.00 95.62 226 VAL A N 1
ATOM 1731 C CA . VAL A 1 226 ? -0.161 14.162 -0.032 1.00 95.62 226 VAL A CA 1
ATOM 1732 C C . VAL A 1 226 ? -0.465 15.657 -0.098 1.00 95.62 226 VAL A C 1
ATOM 1734 O O . VAL A 1 226 ? 0.082 16.365 -0.945 1.00 95.62 226 VAL A O 1
ATOM 1737 N N . VAL A 1 227 ? -1.342 16.150 0.778 1.00 93.44 227 VAL A N 1
ATOM 1738 C CA . VAL A 1 227 ? -1.860 17.528 0.669 1.00 93.44 227 VAL A CA 1
ATOM 1739 C C . VAL A 1 227 ? -0.786 18.589 0.917 1.00 93.44 227 VAL A C 1
ATOM 1741 O O . VAL A 1 227 ? -0.834 19.665 0.324 1.00 93.44 227 VAL A O 1
ATOM 1744 N N . ASP A 1 228 ? 0.241 18.264 1.702 1.00 90.69 228 ASP A N 1
ATOM 1745 C CA . ASP A 1 228 ? 1.393 19.147 1.913 1.00 90.69 228 ASP A CA 1
ATOM 1746 C C . ASP A 1 228 ? 2.181 19.369 0.609 1.00 90.69 228 ASP A C 1
ATOM 1748 O O . ASP A 1 228 ? 2.629 20.483 0.322 1.00 90.69 228 ASP A O 1
ATOM 1752 N N . SER A 1 229 ? 2.303 18.328 -0.227 1.00 88.56 229 SER A N 1
ATOM 1753 C CA . SER A 1 229 ? 2.943 18.434 -1.544 1.00 88.56 229 SER A CA 1
ATOM 1754 C C . SER A 1 229 ? 2.136 19.317 -2.498 1.00 88.56 229 SER A C 1
ATOM 1756 O O . SER A 1 229 ? 2.734 20.031 -3.305 1.00 88.56 229 SER A O 1
ATOM 1758 N N . LEU A 1 230 ? 0.798 19.325 -2.397 1.00 88.50 230 LEU A N 1
ATOM 1759 C CA . LEU A 1 230 ? -0.045 20.221 -3.199 1.00 88.50 230 LEU A CA 1
ATOM 1760 C C . LEU A 1 230 ? 0.257 21.685 -2.893 1.00 88.50 230 LEU A C 1
ATOM 1762 O O . LEU A 1 230 ? 0.432 22.467 -3.824 1.00 88.50 230 LEU A O 1
ATOM 1766 N N . ALA A 1 231 ? 0.368 22.050 -1.613 1.00 85.00 231 ALA A N 1
ATOM 1767 C CA . ALA A 1 231 ? 0.669 23.426 -1.229 1.00 85.00 231 ALA A CA 1
ATOM 1768 C C . ALA A 1 231 ? 2.010 23.898 -1.787 1.00 85.00 231 ALA A C 1
ATOM 1770 O O . ALA A 1 231 ? 2.097 24.997 -2.329 1.00 85.00 231 ALA A O 1
ATOM 1771 N N . SER A 1 232 ? 3.036 23.044 -1.727 1.00 85.44 232 SER A N 1
ATOM 1772 C CA . SER A 1 232 ? 4.342 23.359 -2.305 1.00 85.44 232 SER A CA 1
ATOM 1773 C C . SER A 1 232 ? 4.290 23.475 -3.833 1.00 85.44 232 SER A C 1
ATOM 1775 O O . SER A 1 232 ? 4.815 24.439 -4.390 1.00 85.44 232 SER A O 1
ATOM 1777 N N . ARG A 1 233 ? 3.634 22.530 -4.517 1.00 86.56 233 ARG A N 1
ATOM 1778 C CA . ARG A 1 233 ? 3.574 22.470 -5.987 1.00 86.56 233 ARG A CA 1
ATOM 1779 C C . ARG A 1 233 ? 2.731 23.593 -6.596 1.00 86.56 233 ARG A C 1
ATOM 1781 O O . ARG A 1 233 ? 3.072 24.094 -7.662 1.00 86.56 233 ARG A O 1
ATOM 1788 N N . LEU A 1 234 ? 1.649 23.980 -5.923 1.00 88.75 234 LEU A N 1
ATOM 1789 C CA . LEU A 1 234 ? 0.705 25.008 -6.371 1.00 88.75 234 LEU A CA 1
ATOM 1790 C C . LEU A 1 234 ? 0.936 26.375 -5.713 1.00 88.75 234 LEU A C 1
ATOM 1792 O O . LEU A 1 234 ? 0.193 27.309 -5.997 1.00 88.75 234 LEU A O 1
ATOM 1796 N N . GLN A 1 235 ? 1.954 26.498 -4.855 1.00 87.81 235 GLN A N 1
ATOM 1797 C CA . GLN A 1 235 ? 2.280 27.723 -4.112 1.00 87.81 235 GLN A CA 1
ATOM 1798 C C . GLN A 1 235 ? 1.083 28.264 -3.307 1.00 87.81 235 GLN A C 1
ATOM 1800 O O . GLN A 1 235 ? 0.825 29.467 -3.269 1.00 87.81 235 GLN A O 1
ATOM 1805 N N . LEU A 1 236 ? 0.337 27.361 -2.663 1.00 89.00 236 LEU A N 1
ATOM 1806 C CA . LEU A 1 236 ? -0.782 27.730 -1.795 1.00 89.00 236 LEU A CA 1
ATOM 1807 C C . LEU A 1 236 ? -0.258 28.325 -0.477 1.00 89.00 236 LEU A C 1
ATOM 1809 O O . LEU A 1 236 ? 0.797 27.905 0.005 1.00 89.00 236 LEU A O 1
ATOM 1813 N N . PRO A 1 237 ? -0.998 29.254 0.156 1.00 88.00 237 PRO A N 1
ATOM 1814 C CA . PRO A 1 237 ? -0.584 29.861 1.423 1.00 88.00 237 PRO A CA 1
ATOM 1815 C C . PRO A 1 237 ? -0.509 28.852 2.580 1.00 88.00 237 PRO A C 1
ATOM 1817 O O . PRO A 1 237 ? 0.261 29.055 3.517 1.00 88.00 237 PRO A O 1
ATOM 1820 N N . ALA A 1 238 ? -1.300 27.776 2.524 1.00 89.81 238 ALA A N 1
ATOM 1821 C CA . ALA A 1 238 ? -1.291 26.686 3.493 1.00 89.81 238 ALA A CA 1
ATOM 1822 C C . ALA A 1 238 ? -1.745 25.364 2.839 1.00 89.81 238 ALA A C 1
ATOM 1824 O O . ALA A 1 238 ? -2.461 25.401 1.833 1.00 89.81 238 ALA A O 1
ATOM 1825 N N . PRO A 1 239 ? -1.368 24.199 3.403 1.00 90.38 239 PRO A N 1
ATOM 1826 C CA . PRO A 1 239 ? -1.939 22.911 3.017 1.00 90.38 239 PRO A CA 1
ATOM 1827 C C . PRO A 1 239 ? -3.456 22.863 3.247 1.00 90.38 239 PRO A C 1
ATOM 1829 O O . PRO A 1 239 ? -3.917 23.275 4.318 1.00 90.38 239 PRO A O 1
ATOM 1832 N N . PRO A 1 240 ? -4.243 22.350 2.283 1.00 93.62 240 PRO A N 1
ATOM 1833 C CA . PRO A 1 240 ? -5.673 22.161 2.477 1.00 93.62 240 PRO A CA 1
ATOM 1834 C C . PRO A 1 240 ? -5.923 21.059 3.511 1.00 93.62 240 PRO A C 1
ATOM 1836 O O . PRO A 1 240 ? -5.133 20.125 3.664 1.00 93.62 240 PRO A O 1
ATOM 1839 N N . SER A 1 241 ? -7.059 21.131 4.204 1.00 95.56 241 SER A N 1
ATOM 1840 C CA . SER A 1 241 ? -7.497 20.030 5.066 1.00 95.56 241 SER A CA 1
ATOM 1841 C C . SER A 1 241 ? -7.787 18.785 4.210 1.00 95.56 241 SER A C 1
ATOM 1843 O O . SER A 1 241 ? -8.601 18.891 3.288 1.00 95.56 241 SER A O 1
ATOM 1845 N N . PRO A 1 242 ? -7.199 17.606 4.514 1.00 96.62 242 PRO A N 1
ATOM 1846 C CA . PRO A 1 242 ? -7.510 16.366 3.798 1.00 96.62 242 PRO A CA 1
ATOM 1847 C C . PRO A 1 242 ? -9.007 16.052 3.789 1.00 96.62 242 PRO A C 1
ATOM 1849 O O . PRO A 1 242 ? -9.553 15.701 2.750 1.00 96.62 242 PRO A O 1
ATOM 1852 N N . THR A 1 243 ? -9.678 16.240 4.930 1.00 96.94 243 THR A N 1
ATOM 1853 C CA . THR A 1 243 ? -11.118 16.001 5.080 1.00 96.94 243 THR A CA 1
ATOM 1854 C C . THR A 1 243 ? -11.928 16.895 4.150 1.00 96.94 243 THR A C 1
ATOM 1856 O O . THR A 1 243 ? -12.688 16.386 3.335 1.00 96.94 243 THR A O 1
ATOM 1859 N N . LYS A 1 244 ? -11.706 18.215 4.195 1.00 97.19 244 LYS A N 1
ATOM 1860 C CA . LYS A 1 244 ? -12.444 19.158 3.343 1.00 97.19 244 LYS A CA 1
ATOM 1861 C C . LYS A 1 244 ? -12.178 18.936 1.854 1.00 97.19 244 LYS A C 1
ATOM 1863 O O . LYS A 1 244 ? -13.087 19.073 1.045 1.00 97.19 244 LYS A O 1
ATOM 1868 N N . LEU A 1 245 ? -10.941 18.592 1.485 1.00 97.19 245 LEU A N 1
ATOM 1869 C CA 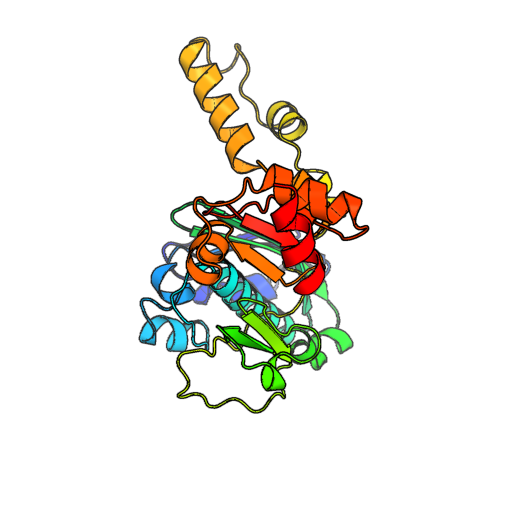. LEU A 1 245 ? -10.602 18.285 0.096 1.00 97.19 245 LEU A CA 1
ATOM 1870 C C . LEU A 1 245 ? -11.308 17.015 -0.387 1.00 97.19 245 LEU A C 1
ATOM 1872 O O . LEU A 1 245 ? -11.847 17.013 -1.491 1.00 97.19 245 LEU A O 1
ATOM 1876 N N . ALA A 1 246 ? -11.348 15.964 0.437 1.00 97.69 246 ALA A N 1
ATOM 1877 C CA . ALA A 1 246 ? -12.101 14.755 0.124 1.00 97.69 246 ALA A CA 1
ATOM 1878 C C . ALA A 1 246 ? -13.606 15.051 -0.019 1.00 97.69 246 ALA A C 1
ATOM 1880 O O . ALA A 1 246 ? -14.200 14.672 -1.022 1.00 97.69 246 ALA A O 1
ATOM 1881 N N . GLU A 1 247 ? -14.205 15.800 0.913 1.00 97.81 247 GLU A N 1
ATOM 1882 C CA . GLU A 1 247 ? -15.619 16.209 0.852 1.00 97.81 247 GLU A CA 1
ATOM 1883 C C . GLU A 1 247 ? -15.942 17.013 -0.417 1.00 97.81 247 GLU A C 1
ATOM 1885 O O . GLU A 1 247 ? -16.938 16.741 -1.089 1.00 97.81 247 GLU A O 1
ATOM 1890 N N . ALA A 1 248 ? -15.085 17.972 -0.783 1.00 98.00 248 ALA A N 1
ATOM 1891 C CA . ALA A 1 248 ? -15.256 18.774 -1.990 1.00 98.00 248 ALA A CA 1
ATOM 1892 C C . ALA A 1 248 ? -15.177 17.924 -3.270 1.00 98.00 248 ALA A C 1
ATOM 1894 O O . ALA A 1 248 ? -15.950 18.141 -4.202 1.00 98.00 248 ALA A O 1
ATOM 1895 N N . LEU A 1 249 ? -14.287 16.929 -3.318 1.00 98.00 249 LEU A N 1
ATOM 1896 C CA . LEU A 1 249 ? -14.189 15.997 -4.446 1.00 98.00 249 LEU A CA 1
ATOM 1897 C C . LEU A 1 249 ? -15.393 15.051 -4.528 1.00 98.00 249 LEU A C 1
ATOM 1899 O O . LEU A 1 249 ? -15.909 14.820 -5.621 1.00 98.00 249 LEU A O 1
ATOM 1903 N N . VAL A 1 250 ? -15.892 14.571 -3.386 1.00 97.94 250 VAL A N 1
ATOM 1904 C CA . VAL A 1 250 ? -17.132 13.783 -3.320 1.00 97.94 250 VAL A CA 1
ATOM 1905 C C . VAL A 1 250 ? -18.325 14.602 -3.815 1.00 97.94 250 VAL A C 1
ATOM 1907 O O . VAL A 1 250 ? -19.137 14.096 -4.588 1.00 97.94 250 VAL A O 1
ATOM 1910 N N . ALA A 1 251 ? -18.407 15.889 -3.464 1.00 97.69 251 ALA A N 1
ATOM 1911 C CA . ALA A 1 251 ? -19.448 16.788 -3.967 1.00 97.69 251 ALA A CA 1
ATOM 1912 C C . ALA A 1 251 ? -19.379 17.013 -5.492 1.00 97.69 251 ALA A C 1
ATOM 1914 O O . ALA A 1 251 ? -20.398 17.317 -6.111 1.00 97.69 251 ALA A O 1
ATOM 1915 N N . LEU A 1 252 ? -18.203 16.830 -6.105 1.00 97.25 252 LEU A N 1
ATOM 1916 C CA . LEU A 1 252 ? -18.009 16.843 -7.560 1.00 97.25 252 LEU A CA 1
ATOM 1917 C C . LEU A 1 252 ? -18.291 15.481 -8.226 1.00 97.25 252 LEU A C 1
ATOM 1919 O O . LEU A 1 252 ? -18.187 15.376 -9.446 1.00 97.25 252 LEU A O 1
ATOM 1923 N N . GLY A 1 253 ? -18.675 14.456 -7.458 1.00 97.38 253 GLY A N 1
ATOM 1924 C CA . GLY A 1 253 ? -19.030 13.128 -7.966 1.00 97.38 253 GLY A CA 1
ATOM 1925 C C . GLY A 1 253 ? -17.861 12.146 -8.080 1.00 97.38 253 GLY A C 1
ATOM 1926 O O . GLY A 1 253 ? -18.003 11.128 -8.752 1.00 97.38 253 GLY A O 1
ATOM 1927 N N . HIS A 1 254 ? -16.726 12.437 -7.441 1.00 97.62 254 HIS A N 1
ATOM 1928 C CA . HIS A 1 254 ? -15.550 11.565 -7.425 1.00 97.62 254 HIS A CA 1
ATOM 1929 C C . HIS A 1 254 ? -15.474 10.723 -6.149 1.00 97.62 254 HIS A C 1
ATOM 1931 O O . HIS A 1 254 ? -15.941 11.132 -5.085 1.00 97.62 254 HIS A O 1
ATOM 1937 N N . CYS A 1 255 ? -14.819 9.568 -6.226 1.00 97.62 255 CYS A N 1
ATOM 1938 C CA . CYS A 1 255 ? -14.447 8.808 -5.041 1.00 97.62 255 CYS A CA 1
ATOM 1939 C C . CYS A 1 255 ? -13.237 9.487 -4.397 1.00 97.62 255 CYS A C 1
ATOM 1941 O O . CYS A 1 255 ? -12.179 9.619 -5.018 1.00 97.62 255 CYS A O 1
ATOM 1943 N N . ALA A 1 256 ? -13.379 9.947 -3.154 1.00 97.94 256 ALA A N 1
ATOM 1944 C CA . ALA A 1 256 ? -12.292 10.555 -2.401 1.00 97.94 256 ALA A CA 1
ATOM 1945 C C . ALA A 1 256 ? -12.455 10.318 -0.899 1.00 97.94 256 ALA A C 1
ATOM 1947 O O . ALA A 1 256 ? -13.545 10.468 -0.353 1.00 97.94 256 ALA A O 1
ATOM 1948 N N . ALA A 1 257 ? -11.354 9.999 -0.226 1.00 97.94 257 ALA A N 1
ATOM 1949 C CA . ALA A 1 257 ? -11.325 9.811 1.218 1.00 97.94 257 ALA A CA 1
ATOM 1950 C C . ALA A 1 257 ? -9.956 10.174 1.794 1.00 97.94 257 ALA A C 1
ATOM 1952 O O . ALA A 1 257 ? -8.942 10.137 1.092 1.00 97.94 257 ALA A O 1
ATOM 1953 N N . VAL A 1 258 ? -9.924 10.509 3.086 1.00 97.44 258 VAL A N 1
ATOM 1954 C CA . VAL A 1 258 ? -8.665 10.647 3.829 1.00 97.44 258 VAL A CA 1
ATOM 1955 C C . VAL A 1 258 ? -7.971 9.289 3.850 1.00 97.44 258 VAL A C 1
ATOM 1957 O O . VAL A 1 258 ? -8.591 8.289 4.192 1.00 97.44 258 VAL A O 1
ATOM 1960 N N . ALA A 1 259 ? -6.698 9.257 3.465 1.00 95.56 259 ALA A N 1
ATOM 1961 C CA . ALA A 1 259 ? -5.932 8.021 3.411 1.00 95.56 259 ALA A CA 1
ATOM 1962 C C . ALA A 1 259 ? -5.347 7.675 4.788 1.00 95.56 259 ALA A C 1
ATOM 1964 O O . ALA A 1 259 ? -4.840 8.556 5.492 1.00 95.56 259 ALA A O 1
ATOM 1965 N N . ALA A 1 260 ? -5.331 6.389 5.138 1.00 93.12 260 ALA A N 1
ATOM 1966 C CA . ALA A 1 260 ? -4.602 5.847 6.280 1.00 93.12 260 ALA A CA 1
ATOM 1967 C C . ALA A 1 260 ? -3.092 5.819 5.976 1.00 93.12 260 ALA A C 1
ATOM 1969 O O . ALA A 1 260 ? -2.464 4.775 5.793 1.00 93.12 260 ALA A O 1
ATOM 1970 N N . TYR A 1 261 ? -2.500 7.010 5.879 1.00 93.06 261 TYR A N 1
ATOM 1971 C CA . TYR A 1 261 ? -1.112 7.222 5.487 1.00 93.06 261 TYR A CA 1
ATOM 1972 C C . TYR A 1 261 ? -0.352 8.052 6.526 1.00 93.06 261 TYR A C 1
ATOM 1974 O O . TYR A 1 261 ? -0.917 8.875 7.242 1.00 93.06 261 TYR A O 1
ATOM 1982 N N . GLY A 1 262 ? 0.972 7.875 6.584 1.00 87.50 262 GLY A N 1
ATOM 1983 C CA . GLY A 1 262 ? 1.840 8.534 7.569 1.00 87.50 262 GLY A CA 1
ATOM 1984 C C . GLY A 1 262 ? 1.939 10.060 7.468 1.00 87.50 262 GLY A C 1
ATOM 1985 O O . GLY A 1 262 ? 2.542 10.696 8.330 1.00 87.50 262 GLY A O 1
ATOM 1986 N N . LYS A 1 263 ? 1.382 10.647 6.408 1.00 91.62 263 LYS A N 1
ATOM 1987 C CA . LYS A 1 263 ? 1.284 12.091 6.185 1.00 91.62 263 LYS A CA 1
ATOM 1988 C C . LYS A 1 263 ? -0.165 12.451 5.865 1.00 91.62 263 LYS A C 1
ATOM 1990 O O . LYS A 1 263 ? -0.853 11.602 5.298 1.00 91.62 263 LYS A O 1
ATOM 1995 N N . PRO A 1 264 ? -0.604 13.695 6.135 1.00 94.75 264 PRO A N 1
ATOM 1996 C CA . PRO A 1 264 ? -1.897 14.188 5.676 1.00 94.75 264 PRO A CA 1
ATOM 1997 C C . PRO A 1 264 ? -2.066 13.940 4.172 1.00 94.75 264 PRO A C 1
ATOM 1999 O O . PRO A 1 264 ? -1.323 14.479 3.346 1.00 94.75 264 PRO A O 1
ATOM 2002 N N . ALA A 1 265 ? -3.007 13.073 3.816 1.00 96.00 265 ALA A N 1
ATOM 2003 C CA . ALA A 1 265 ? -3.189 12.628 2.445 1.00 96.00 265 ALA A CA 1
ATOM 2004 C C . ALA A 1 265 ? -4.635 12.214 2.183 1.00 96.00 265 ALA A C 1
ATOM 2006 O O . ALA A 1 265 ? -5.378 11.869 3.103 1.00 96.00 265 ALA A O 1
ATOM 2007 N N . ILE A 1 266 ? -5.003 12.225 0.907 1.00 97.38 266 ILE A N 1
ATOM 2008 C CA . ILE A 1 266 ? -6.250 11.654 0.410 1.00 97.38 266 ILE A CA 1
ATOM 2009 C C . ILE A 1 266 ? -5.952 10.631 -0.680 1.00 97.38 266 ILE A C 1
ATOM 2011 O O . ILE A 1 266 ? -4.942 10.732 -1.379 1.00 97.38 266 ILE A O 1
ATOM 2015 N N . ARG A 1 267 ? -6.854 9.675 -0.863 1.00 97.25 267 ARG A N 1
ATOM 2016 C CA . ARG A 1 267 ? -6.898 8.819 -2.047 1.00 97.25 267 ARG A CA 1
ATOM 2017 C C . ARG A 1 267 ? -8.114 9.213 -2.868 1.00 97.25 267 ARG A C 1
ATOM 2019 O O . ARG A 1 267 ? -9.174 9.443 -2.291 1.00 97.25 267 ARG A O 1
ATOM 2026 N N . THR A 1 268 ? -7.963 9.350 -4.184 1.00 97.25 268 THR A N 1
ATOM 2027 C CA . THR A 1 268 ? -9.078 9.776 -5.043 1.00 97.25 268 THR A CA 1
ATOM 2028 C C . THR A 1 268 ? -8.934 9.330 -6.489 1.00 97.25 268 THR A C 1
ATOM 2030 O O . THR A 1 268 ? -7.817 9.242 -6.989 1.00 97.25 268 THR A O 1
ATOM 2033 N N . ASP A 1 269 ? -10.039 9.051 -7.175 1.00 96.00 269 ASP A N 1
ATOM 2034 C CA . ASP A 1 269 ? -10.075 8.834 -8.629 1.00 96.00 269 ASP A CA 1
ATOM 2035 C C . ASP A 1 269 ? -10.254 10.128 -9.442 1.00 96.00 269 ASP A C 1
ATOM 2037 O O . ASP A 1 269 ? -10.308 10.086 -10.670 1.00 96.00 269 ASP A O 1
ATOM 2041 N N . ALA A 1 270 ? -10.330 11.279 -8.768 1.00 96.44 270 ALA A N 1
ATOM 2042 C CA . ALA A 1 270 ? -10.542 12.558 -9.416 1.00 96.44 270 ALA A CA 1
ATOM 2043 C C . ALA A 1 270 ? -9.379 12.915 -10.358 1.00 96.44 270 ALA A C 1
ATOM 2045 O O . ALA A 1 270 ? -8.215 12.828 -9.943 1.00 96.44 270 ALA A O 1
ATOM 2046 N N . PRO A 1 271 ? -9.676 13.388 -11.585 1.00 95.00 271 PRO A N 1
ATOM 2047 C CA . PRO A 1 271 ? -8.665 13.952 -12.463 1.00 95.00 271 PRO A CA 1
ATOM 2048 C C . PRO A 1 271 ? -8.125 15.260 -11.877 1.00 95.00 271 PRO A C 1
ATOM 2050 O O . PRO A 1 271 ? -8.758 15.914 -11.038 1.00 95.00 271 PRO A O 1
ATOM 2053 N N . TRP A 1 272 ? -6.959 15.677 -12.361 1.00 94.50 272 TRP A N 1
ATOM 2054 C CA . TRP A 1 272 ? -6.266 16.856 -11.849 1.00 94.50 272 TRP A CA 1
ATOM 2055 C C . TRP A 1 272 ? -7.108 18.139 -11.879 1.00 94.50 272 TRP A C 1
ATOM 2057 O O . TRP A 1 272 ? -7.102 18.896 -10.909 1.00 94.50 272 TRP A O 1
ATOM 2067 N N . ASP A 1 273 ? -7.895 18.361 -12.932 1.00 94.25 273 ASP A N 1
ATOM 2068 C CA . ASP A 1 273 ? -8.755 19.546 -13.046 1.00 94.25 273 ASP A CA 1
ATOM 2069 C C . ASP A 1 273 ? -9.827 19.603 -11.947 1.00 94.25 273 ASP A C 1
ATOM 2071 O O . ASP A 1 273 ? -10.101 20.674 -11.393 1.00 94.25 273 ASP A O 1
ATOM 2075 N N . SER A 1 274 ? -10.386 18.452 -11.563 1.00 95.94 274 SER A N 1
ATOM 2076 C CA . SER A 1 274 ? -11.326 18.355 -10.442 1.00 95.94 274 SER A CA 1
ATOM 2077 C C . SER A 1 274 ? -10.636 18.632 -9.107 1.00 95.94 274 SER A C 1
ATOM 2079 O O . SER A 1 274 ? -11.210 19.322 -8.265 1.00 95.94 274 SER A O 1
ATOM 2081 N N . ILE A 1 275 ? -9.386 18.184 -8.929 1.00 95.25 275 ILE A N 1
ATOM 2082 C CA . ILE A 1 275 ? -8.568 18.518 -7.750 1.00 95.25 275 ILE A CA 1
ATOM 2083 C C . ILE A 1 275 ? -8.339 20.033 -7.676 1.00 95.25 275 ILE A C 1
ATOM 2085 O O . ILE A 1 275 ? -8.576 20.638 -6.630 1.00 95.25 275 ILE A O 1
ATOM 2089 N N . LEU A 1 276 ? -7.956 20.676 -8.783 1.00 94.31 276 LEU A N 1
ATOM 2090 C CA . LEU A 1 276 ? -7.790 22.132 -8.846 1.00 94.31 276 LEU A CA 1
ATOM 2091 C C . LEU A 1 276 ? -9.096 22.888 -8.574 1.00 94.31 276 LEU A C 1
ATOM 2093 O O . LEU A 1 276 ? -9.074 23.947 -7.945 1.00 94.31 276 LEU A O 1
ATOM 2097 N N . SER A 1 277 ? -10.232 22.367 -9.042 1.00 94.69 277 SER A N 1
ATOM 2098 C CA . SER A 1 277 ? -11.547 22.947 -8.771 1.00 94.69 277 SER A CA 1
ATOM 2099 C C . SER A 1 277 ? -11.915 22.839 -7.289 1.00 94.69 277 SER A C 1
ATOM 2101 O O . SER A 1 277 ? -12.283 23.843 -6.678 1.00 94.69 277 SER A O 1
ATOM 2103 N N . ALA A 1 278 ? -11.745 21.659 -6.687 1.00 95.25 278 ALA A N 1
ATOM 2104 C CA . ALA A 1 278 ? -12.024 21.416 -5.274 1.00 95.25 278 ALA A CA 1
ATOM 2105 C C . ALA A 1 278 ? -11.156 22.287 -4.351 1.00 95.25 278 ALA A C 1
ATOM 2107 O O . ALA A 1 278 ? -11.658 22.838 -3.372 1.00 95.25 278 ALA A O 1
ATOM 2108 N N . LEU A 1 279 ? -9.886 22.515 -4.701 1.00 93.19 279 LEU A N 1
ATOM 2109 C CA . LEU A 1 279 ? -8.985 23.388 -3.937 1.00 93.19 279 LEU A CA 1
ATOM 2110 C C . LEU A 1 279 ? -9.468 24.841 -3.828 1.00 93.19 279 LEU A C 1
ATOM 2112 O O . LEU A 1 279 ? -9.104 25.524 -2.879 1.00 93.19 279 LEU A O 1
ATOM 2116 N N . LYS A 1 280 ? -10.304 25.331 -4.752 1.00 87.56 280 LYS A N 1
ATOM 2117 C CA . LYS A 1 280 ? -10.877 26.689 -4.662 1.00 87.56 280 LYS A CA 1
ATOM 2118 C C . LYS A 1 280 ? -11.928 26.819 -3.557 1.00 87.56 280 LYS A C 1
ATOM 2120 O O . LYS A 1 280 ? -12.284 27.937 -3.194 1.00 87.56 280 LYS A O 1
ATOM 2125 N N . SER A 1 281 ? -12.449 25.695 -3.068 1.00 81.50 281 SER A N 1
ATOM 2126 C CA . SER A 1 281 ? -13.516 25.632 -2.063 1.00 81.50 281 SER A CA 1
ATOM 2127 C C . SER A 1 281 ? -13.041 25.264 -0.652 1.00 81.50 281 SER A C 1
ATOM 2129 O O . SER A 1 281 ? -13.874 25.193 0.252 1.00 81.50 281 SER A O 1
ATOM 2131 N N . VAL A 1 282 ? -11.736 25.030 -0.452 1.00 80.25 282 VAL A N 1
ATOM 2132 C CA . VAL A 1 282 ? -11.170 24.427 0.771 1.00 80.25 282 VAL A CA 1
ATOM 2133 C C . VAL A 1 282 ? -10.186 25.341 1.486 1.00 80.25 282 VAL A C 1
ATOM 2135 O O . VAL A 1 282 ? -9.365 25.980 0.798 1.00 80.25 282 VAL A O 1
#

Foldseek 3Di:
DQPPAAAQEDEQDDDAASQVVLQVNLSRHHQKHKYKYKHLNLCLLLQVDVVCVCVRQVKHHQNDPCSLVSSLQSVQLSNQLSNLVVQKGWDWAAWADDPRITMTMTIIHHHNVCSVVSQQQWFKKFAPDDCVRQPQQPPARIDTDGNPDDDDPPDSRIIDRGGNFFNHALVSLLCLALVNQCVVPQDDCVRPVPPVVSVVRSVVSRLVSPQSNFLSQQRRAPGKAQQQVVCVVVVNPDRDQQQQLQVLLVVVVWRKGFDNYPGGIMHTPDHPVSSVVSVVVD

Sequence (282 aa):
MALSRGWQWVDIDPFGSPIPFLDSVMQSLARKAVLEVTATDVAALTGSSPAPLMRRYGARARLDEIAHDTGLRILLASVARCAARHDKVIEPLISTWDSHHLRVSVRVRKSLDSASIVEQNLGWRIANPSDVEAGENAGHGHILVPLDTIVDKNDKRISGPLWTGQIGDAEVMASMTEERALELCGPTEEICDDESELRLRRRAIARSVRHLAEESSAIHSGNLVVVDSLASRLQLPAPPSPTKLAEALVALGHCAAVAAYGKPAIRTDAPWDSILSALKSV

pLDDT: mean 94.72, std 6.33, range [42.0, 98.88]

Nearest PDB structures (foldseek):
  2ytz-assembly3_A  TM=8.837E-01  e=2.035E-20  Pyrococcus horikoshii
  2ejt-assembly1_A  TM=8.672E-01  e=2.513E-19  Pyrococcus horikoshii
  2ytz-assembly3_B  TM=8.656E-01  e=2.668E-19  Pyrococcus horikoshii
  3axs-assembly1_A  TM=8.332E-01  e=8.832E-19  Aquifex aeolicus
  7o1c-assembly1_B9  TM=2.795E-01  e=1.305E+00  Escherichia coli K-12

Mean predicted aligned error: 4.02 Å